Protein AF-A0A2W6AM43-F1 (afdb_monomer)

pLDDT: mean 89.62, std 14.21, range [41.78, 98.69]

Secondary structure (DSSP, 8-state):
-------------SHHHHHHSHHHHHHHHHHHHHHHHHHHHHHHHHHGGGGG-HHHHHHHHHHHHHTTTTTS-TTHHHHHHHHHHHHHHHHHHHHHHHHHHHHHHT-SS--SS---SS--HHHHHHHHHHHHHHHHHHHHIIIIIT-SS--TTTS---TT-HHHHHHHHHTSHHHHHHHHHHHHHHHHHHHHHHHHHHHHTT---TTHHHHHHHHHHHHHHHHHHHHHHHHHHHHTTS--

Sequence (240 aa):
MARAARARRHPAGGVRAFWSSSTGKKLVMATTGAILFGYVVLHLYGNLKLFAGPRAINGWWVFLRIAGEPAFGYAEVLWIVRIVLLLALSLHVTAAYQLTRRDRAARPVHYTLWHSAGSTYASRTMGWSGLFLLLFIIYHIADLTLGTLHPATIVSYREGDVYRNLLGDFQLWYIAVIYIAAALALGLHLYHAVWSMAQTLGLTYPHSSRAWRKAALFFSLALTIGNITIPVVILTGMVH

Mean predicted aligned error: 6.87 Å

Nearest PDB structures (foldseek):
  2bs3-assembly1_F  TM=6.055E-01  e=5.974E-02  Wolinella succinogenes
  3cir-assembly1_D  TM=5.594E-01  e=2.544E+00  Escherichia coli
  7uwa-assembly1_i  TM=3.194E-01  e=1.433E+00  Citrus x limon
  8j7x-assembly1_B  TM=2.174E-01  e=1.052E+00  Homo sapiens
  8d9o-assembly1_A  TM=2.017E-01  e=1.868E+00  synthetic construct

Structure (mmCIF, N/CA/C/O backbone):
data_AF-A0A2W6AM43-F1
#
_entry.id   AF-A0A2W6AM43-F1
#
loop_
_atom_site.group_PDB
_atom_site.id
_atom_site.type_symbol
_atom_site.label_atom_id
_atom_site.label_alt_id
_atom_site.label_comp_id
_atom_site.label_asym_id
_atom_site.label_entity_id
_atom_site.label_seq_id
_atom_site.pdbx_PDB_ins_code
_atom_site.Cartn_x
_atom_site.Cartn_y
_atom_site.Cartn_z
_atom_site.occupancy
_atom_site.B_iso_or_equiv
_atom_site.auth_seq_id
_atom_site.auth_comp_id
_atom_site.auth_asym_id
_atom_site.auth_atom_id
_atom_site.pdbx_PDB_model_num
ATOM 1 N N . MET A 1 1 ? -44.906 -20.378 44.639 1.00 45.81 1 MET A N 1
ATOM 2 C CA . MET A 1 1 ? -44.765 -19.653 43.354 1.00 45.81 1 MET A CA 1
ATOM 3 C C . MET A 1 1 ? -43.349 -19.850 42.819 1.00 45.81 1 MET A C 1
ATOM 5 O O . MET A 1 1 ? -42.427 -19.191 43.282 1.00 45.81 1 MET A O 1
ATOM 9 N N . ALA A 1 2 ? -43.153 -20.823 41.925 1.00 41.78 2 ALA A N 1
ATOM 10 C CA . ALA A 1 2 ? -41.838 -21.195 41.402 1.00 41.78 2 ALA A CA 1
ATOM 11 C C . ALA A 1 2 ? -41.424 -20.275 40.238 1.00 41.78 2 ALA A C 1
ATOM 13 O O . ALA A 1 2 ? -42.141 -20.154 39.246 1.00 41.78 2 ALA A O 1
ATOM 14 N N . ARG A 1 3 ? -40.260 -19.623 40.361 1.00 46.81 3 ARG A N 1
ATOM 15 C CA . ARG A 1 3 ? -39.622 -18.865 39.276 1.00 46.81 3 ARG A CA 1
ATOM 16 C C . ARG A 1 3 ? -39.151 -19.843 38.201 1.00 46.81 3 ARG A C 1
ATOM 18 O O . ARG A 1 3 ? -38.201 -20.588 38.419 1.00 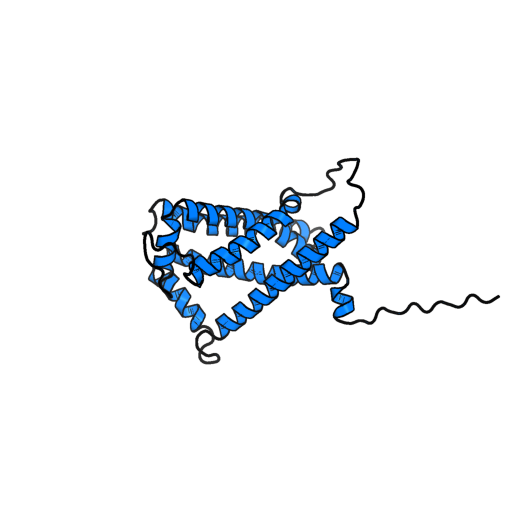46.81 3 ARG A O 1
ATOM 25 N N . ALA A 1 4 ? -39.791 -19.807 37.036 1.00 47.53 4 ALA A N 1
ATOM 26 C CA . ALA A 1 4 ? -39.312 -20.502 35.851 1.00 47.53 4 ALA A CA 1
ATOM 27 C C . ALA A 1 4 ? -37.913 -19.981 35.479 1.00 47.53 4 ALA A C 1
ATOM 29 O O . ALA A 1 4 ? -37.733 -18.809 35.136 1.00 47.53 4 ALA A O 1
ATOM 30 N N . ALA A 1 5 ? -36.915 -20.860 35.569 1.00 49.84 5 ALA A N 1
ATOM 31 C CA . ALA A 1 5 ? -35.574 -20.616 35.072 1.00 49.84 5 ALA A CA 1
ATOM 32 C C . ALA A 1 5 ? -35.650 -20.391 33.556 1.00 49.84 5 ALA A C 1
ATOM 34 O O . ALA A 1 5 ? -35.877 -21.310 32.772 1.00 49.84 5 ALA A O 1
ATOM 35 N N . ARG A 1 6 ? -35.493 -19.135 33.136 1.00 51.59 6 ARG A N 1
ATOM 36 C CA . ARG A 1 6 ? -35.405 -18.766 31.725 1.00 51.59 6 ARG A CA 1
ATOM 37 C C . ARG A 1 6 ? -34.118 -19.382 31.180 1.00 51.59 6 ARG A C 1
ATOM 39 O O . ARG A 1 6 ? -33.030 -18.882 31.464 1.00 51.59 6 ARG A O 1
ATOM 46 N N . ALA A 1 7 ? -34.244 -20.483 30.441 1.00 44.22 7 ALA A N 1
ATOM 47 C CA . ALA A 1 7 ? -33.135 -21.117 29.746 1.00 44.22 7 ALA A CA 1
ATOM 48 C C . ALA A 1 7 ? -32.385 -20.051 28.933 1.00 44.22 7 ALA A C 1
ATOM 50 O O . ALA A 1 7 ? -32.942 -19.438 28.015 1.00 44.22 7 ALA A O 1
ATOM 51 N N . ARG A 1 8 ? -31.130 -19.780 29.309 1.00 51.78 8 ARG A N 1
ATOM 52 C CA . ARG A 1 8 ? -30.229 -18.938 28.524 1.00 51.78 8 ARG A CA 1
ATOM 53 C C . ARG A 1 8 ? -30.006 -19.674 27.209 1.00 51.78 8 ARG A C 1
ATOM 55 O O . ARG A 1 8 ? -29.254 -20.639 27.160 1.00 51.78 8 ARG A O 1
ATOM 62 N N . ARG A 1 9 ? -30.704 -19.259 26.151 1.00 50.72 9 ARG A N 1
ATOM 63 C CA . ARG A 1 9 ? -30.427 -19.736 24.796 1.00 50.72 9 ARG A CA 1
ATOM 64 C C . ARG A 1 9 ? -28.977 -19.367 24.492 1.00 50.72 9 ARG A C 1
ATOM 66 O O . ARG A 1 9 ? -28.673 -18.185 24.338 1.00 50.72 9 ARG A O 1
ATOM 73 N N . HIS A 1 10 ? -28.088 -20.356 24.457 1.00 51.59 10 HIS A N 1
ATOM 74 C CA . HIS A 1 10 ? -26.762 -20.174 23.884 1.00 51.59 10 HIS A CA 1
ATOM 75 C C . HIS A 1 10 ? -26.967 -19.663 22.450 1.00 51.59 10 HIS A C 1
ATOM 77 O O . HIS A 1 10 ? -27.683 -20.318 21.687 1.00 51.59 10 HIS A O 1
ATOM 83 N N . PRO A 1 11 ? -26.447 -18.480 22.076 1.00 54.53 11 PRO A N 1
ATOM 84 C CA . PRO A 1 11 ? -26.558 -18.030 20.700 1.00 54.53 11 PRO A CA 1
ATOM 85 C C . PRO A 1 11 ? -25.853 -19.073 19.836 1.00 54.53 11 PRO A C 1
ATOM 87 O O . PRO A 1 11 ? -24.707 -19.422 20.116 1.00 54.53 11 PRO A O 1
ATOM 90 N N . ALA A 1 12 ? -26.570 -19.608 18.847 1.00 56.12 12 ALA A N 1
ATOM 91 C CA . ALA A 1 12 ? -26.079 -20.649 17.956 1.00 56.12 12 ALA A CA 1
ATOM 92 C C . ALA A 1 12 ? -24.665 -20.297 17.465 1.00 56.12 12 ALA A C 1
ATOM 94 O O . ALA A 1 12 ? -24.466 -19.276 16.802 1.00 56.12 12 ALA A O 1
ATOM 95 N N . GLY A 1 13 ? -23.684 -21.114 17.853 1.00 61.38 13 GLY A N 1
ATOM 96 C CA . GLY A 1 13 ? -22.292 -20.968 17.447 1.00 61.38 13 GLY A CA 1
ATOM 97 C C . GLY A 1 13 ? -22.190 -21.188 15.944 1.00 61.38 13 GLY A C 1
ATOM 98 O O . GLY A 1 13 ? -22.235 -22.316 15.474 1.00 61.38 13 GLY A O 1
ATOM 99 N N . GLY A 1 14 ? -22.114 -20.104 15.181 1.00 84.00 14 GLY A N 1
ATOM 100 C CA . GLY A 1 14 ? -22.044 -20.161 13.726 1.00 84.00 14 GLY A CA 1
ATOM 101 C C . GLY A 1 14 ? -21.423 -18.900 13.144 1.00 84.00 14 GLY A C 1
ATOM 102 O O . GLY A 1 14 ? -21.354 -17.862 13.807 1.00 84.00 14 GLY A O 1
ATOM 103 N N . VAL A 1 15 ? -21.001 -18.975 11.880 1.00 85.19 15 VAL A N 1
ATOM 104 C CA . VAL A 1 15 ? -20.330 -17.883 11.145 1.00 85.19 15 VAL A CA 1
ATOM 105 C C . VAL A 1 15 ? -21.108 -16.566 11.239 1.00 85.19 15 VAL A C 1
ATOM 107 O O . VAL A 1 15 ? -20.524 -15.507 11.464 1.00 85.19 15 VAL A O 1
ATOM 110 N N . ARG A 1 16 ? -22.445 -16.621 11.168 1.00 88.06 16 ARG A N 1
ATOM 111 C CA . ARG A 1 16 ? -23.315 -15.446 11.330 1.00 88.06 16 ARG A CA 1
ATOM 112 C C . ARG A 1 16 ? -23.211 -14.828 12.727 1.00 88.06 16 ARG A C 1
ATOM 114 O O . ARG A 1 16 ? -23.119 -13.607 12.836 1.00 88.06 16 ARG A O 1
ATOM 121 N N . ALA A 1 17 ? -23.214 -15.639 13.785 1.00 87.00 17 ALA A N 1
ATOM 122 C CA . ALA A 1 17 ? -23.082 -15.151 15.158 1.00 87.00 17 ALA A CA 1
ATOM 123 C C . ALA A 1 17 ? -21.696 -14.527 15.380 1.00 87.00 17 ALA A C 1
ATOM 125 O O . ALA A 1 17 ? -21.605 -13.399 15.872 1.00 87.00 17 ALA A O 1
ATOM 126 N N . PHE A 1 18 ? -20.641 -15.197 14.906 1.00 91.75 18 PHE A N 1
ATOM 127 C CA . PHE A 1 18 ? -19.272 -14.683 14.916 1.00 91.75 18 PHE A CA 1
ATOM 128 C C . PHE A 1 18 ? -19.174 -13.322 14.213 1.00 91.75 18 PHE A C 1
ATOM 130 O O . PHE A 1 18 ? -18.791 -12.334 14.848 1.00 91.75 18 PHE A O 1
ATOM 137 N N . TRP A 1 19 ? -19.618 -13.229 12.953 1.00 91.38 19 TRP A N 1
ATOM 138 C CA . TRP A 1 19 ? -19.594 -11.982 12.187 1.00 91.38 19 TRP A CA 1
ATOM 139 C C . TRP A 1 19 ? -20.459 -10.900 12.822 1.00 91.38 19 TRP A C 1
ATOM 141 O O . TRP A 1 19 ? -20.104 -9.728 12.788 1.00 91.38 19 TRP A O 1
ATOM 151 N N . SER A 1 20 ? -21.584 -11.250 13.448 1.00 90.19 20 SER A N 1
ATOM 152 C CA . SER A 1 20 ? -22.458 -10.274 14.100 1.00 90.19 20 SER A CA 1
ATOM 153 C C . SER A 1 20 ? -21.833 -9.637 15.348 1.00 90.19 20 SER A C 1
ATOM 155 O O . SER A 1 20 ? -22.191 -8.510 15.691 1.00 90.19 20 SER A O 1
ATOM 157 N N . SER A 1 21 ? -20.857 -10.277 15.992 1.00 92.69 21 SER A N 1
ATOM 158 C CA . SER A 1 21 ? -20.175 -9.740 17.175 1.00 92.69 21 SER A CA 1
ATOM 159 C C . SER A 1 21 ? -19.160 -8.635 16.823 1.00 92.69 21 SER A C 1
ATOM 161 O O . SER A 1 21 ? -18.704 -8.527 15.684 1.00 92.69 21 SER A O 1
ATOM 163 N N . SER A 1 22 ? -18.821 -7.764 17.780 1.00 91.94 22 SER A N 1
ATOM 164 C CA . SER A 1 22 ? -17.735 -6.780 17.594 1.00 91.94 22 SER A CA 1
ATOM 165 C C . SER A 1 22 ? -16.356 -7.442 17.669 1.00 91.94 22 SER A C 1
ATOM 167 O O . SER A 1 22 ? -15.454 -7.049 16.937 1.00 91.94 22 SER A O 1
ATOM 169 N N . THR A 1 23 ? -16.208 -8.481 18.494 1.00 92.75 23 THR A N 1
ATOM 170 C CA . THR A 1 23 ? -14.974 -9.272 18.609 1.00 92.75 23 THR A CA 1
ATOM 171 C C . THR A 1 23 ? -14.639 -9.986 17.302 1.00 92.75 23 THR A C 1
ATOM 173 O O . THR A 1 23 ? -13.523 -9.855 16.813 1.00 92.75 23 THR A O 1
ATOM 176 N N . GLY A 1 24 ? -15.612 -10.664 16.683 1.00 92.50 24 GLY A N 1
ATOM 177 C CA . GLY A 1 24 ? -15.397 -11.370 15.419 1.00 92.50 24 GLY A CA 1
ATOM 178 C C . GLY A 1 24 ? -14.993 -10.436 14.279 1.00 92.50 24 GLY A C 1
ATOM 179 O O . GLY A 1 24 ? -14.056 -10.733 13.548 1.00 92.50 24 GLY A O 1
ATOM 180 N N . LYS A 1 25 ? -15.606 -9.247 14.181 1.00 94.62 25 LYS A N 1
ATOM 181 C CA . LYS A 1 25 ? -15.183 -8.229 13.202 1.00 94.62 25 LYS A CA 1
ATOM 182 C C . LYS A 1 25 ? -13.764 -7.725 13.440 1.00 94.62 25 LYS A C 1
ATOM 184 O O . LYS A 1 25 ? -13.033 -7.547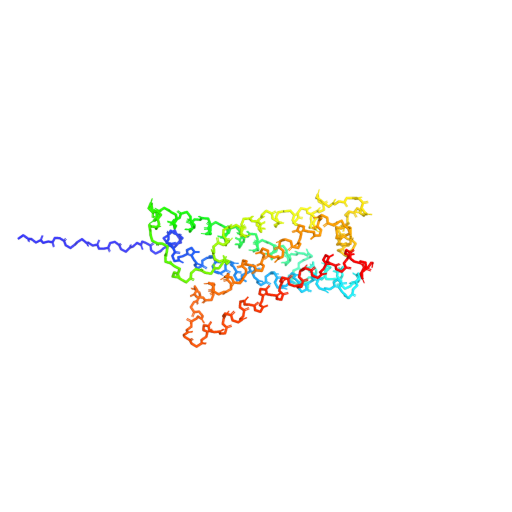 12.473 1.00 94.62 25 LYS A O 1
ATOM 189 N N . LYS A 1 26 ? -13.373 -7.496 14.700 1.00 94.19 26 LYS A N 1
ATOM 190 C CA . LYS A 1 26 ? -11.997 -7.098 15.038 1.00 94.19 26 LYS A CA 1
ATOM 191 C C . LYS A 1 26 ? -11.004 -8.183 14.635 1.00 94.19 26 LYS A C 1
ATOM 193 O O . LYS A 1 26 ? -9.982 -7.857 14.045 1.00 94.19 26 LYS A O 1
ATOM 198 N N . LEU A 1 27 ? -11.330 -9.454 14.881 1.00 95.62 27 LEU A N 1
ATOM 199 C CA . LEU A 1 27 ? -10.484 -10.570 14.464 1.00 95.62 27 LEU A CA 1
ATOM 200 C C . LEU A 1 27 ? -10.343 -10.626 12.936 1.00 95.62 27 LEU A C 1
ATOM 202 O O . LEU A 1 27 ? -9.222 -10.658 12.445 1.00 95.62 27 LEU A O 1
ATOM 206 N N . VAL A 1 28 ? -11.446 -10.530 12.182 1.00 96.88 28 VAL A N 1
ATOM 207 C CA . VAL A 1 28 ? -11.387 -10.476 10.707 1.00 96.88 28 VAL A CA 1
ATOM 208 C C . VAL A 1 28 ? -10.561 -9.285 10.226 1.00 96.88 28 VAL A C 1
ATOM 210 O O . VAL A 1 28 ? -9.707 -9.445 9.357 1.00 96.88 28 VAL A O 1
ATOM 213 N N . MET A 1 29 ? -10.763 -8.101 10.804 1.00 96.56 29 MET A N 1
ATOM 214 C CA . MET A 1 29 ? -9.975 -6.910 10.484 1.00 96.56 29 MET A CA 1
ATOM 215 C C . MET A 1 29 ? -8.478 -7.120 10.754 1.00 96.56 29 MET A C 1
ATOM 217 O O . MET A 1 29 ? -7.661 -6.736 9.922 1.00 96.56 29 MET A O 1
ATOM 221 N N . ALA A 1 30 ? -8.112 -7.734 11.882 1.00 96.38 30 ALA A N 1
ATOM 222 C CA . ALA A 1 30 ? -6.720 -7.999 12.236 1.00 96.38 30 ALA A CA 1
ATOM 223 C C . ALA A 1 30 ? -6.075 -9.027 11.295 1.00 96.38 30 ALA A C 1
ATOM 225 O O . ALA A 1 30 ? -4.980 -8.791 10.797 1.00 96.38 30 ALA A O 1
ATOM 226 N N . THR A 1 31 ? -6.763 -10.133 10.993 1.00 96.94 31 THR A N 1
ATOM 227 C CA . THR A 1 31 ? -6.258 -11.171 10.081 1.00 96.94 31 THR A CA 1
ATOM 228 C C . THR A 1 31 ? -6.095 -10.642 8.657 1.00 96.94 31 THR A C 1
ATOM 230 O O . THR A 1 31 ? -5.052 -10.827 8.038 1.00 96.94 31 THR A O 1
ATOM 233 N N . THR A 1 32 ? -7.100 -9.937 8.139 1.00 98.31 32 THR A N 1
ATOM 234 C CA . THR A 1 32 ? -7.016 -9.316 6.808 1.00 98.31 32 THR A CA 1
ATOM 235 C C . THR A 1 32 ? -5.964 -8.211 6.766 1.00 98.31 32 THR A C 1
ATOM 237 O O . THR A 1 32 ? -5.213 -8.126 5.801 1.00 98.31 32 THR A O 1
ATOM 240 N N . GLY A 1 33 ? -5.834 -7.423 7.839 1.00 97.50 33 GLY A N 1
ATOM 241 C CA . GLY A 1 33 ? -4.772 -6.431 7.995 1.00 97.50 33 GLY A CA 1
ATOM 242 C C . GLY A 1 33 ? -3.372 -7.049 7.967 1.00 97.50 33 GLY A C 1
ATOM 243 O O . GLY A 1 33 ? -2.489 -6.491 7.327 1.00 97.50 33 GLY A O 1
ATOM 244 N N . ALA A 1 34 ? -3.177 -8.225 8.573 1.00 97.44 34 ALA A N 1
ATOM 245 C CA . ALA A 1 34 ? -1.910 -8.956 8.520 1.00 97.44 34 ALA A CA 1
ATOM 246 C C . ALA A 1 34 ? -1.548 -9.391 7.090 1.00 97.44 34 ALA A C 1
ATOM 248 O O . ALA A 1 34 ? -0.406 -9.223 6.665 1.00 97.44 34 ALA A O 1
ATOM 249 N N . ILE A 1 35 ? -2.528 -9.904 6.335 1.00 98.44 35 ILE A N 1
ATOM 250 C CA . ILE A 1 35 ? -2.356 -10.297 4.926 1.00 98.44 35 ILE A CA 1
ATOM 251 C C . ILE A 1 35 ? -1.972 -9.078 4.076 1.00 98.44 35 ILE A C 1
ATOM 253 O O . ILE A 1 35 ? -0.981 -9.115 3.347 1.00 98.44 35 ILE A O 1
ATOM 257 N N . LEU A 1 36 ? -2.723 -7.980 4.201 1.00 98.50 36 LEU A N 1
ATOM 258 C CA . LEU A 1 36 ? -2.466 -6.741 3.461 1.00 98.50 36 LEU A CA 1
ATOM 259 C C . LEU A 1 36 ? -1.115 -6.122 3.838 1.00 98.50 36 LEU A C 1
ATOM 261 O O . LEU A 1 36 ? -0.392 -5.649 2.966 1.00 98.50 36 LEU A O 1
ATOM 265 N N . PHE A 1 37 ? -0.739 -6.166 5.116 1.00 98.31 37 PHE A N 1
ATOM 266 C CA . PHE A 1 37 ? 0.570 -5.721 5.582 1.00 98.31 37 PHE A CA 1
ATOM 267 C C . PHE A 1 37 ? 1.705 -6.535 4.947 1.00 98.31 37 PHE A C 1
ATOM 269 O O . PHE A 1 37 ? 2.644 -5.951 4.408 1.00 98.31 37 PHE A O 1
ATOM 276 N N . GLY A 1 38 ? 1.597 -7.869 4.946 1.00 98.25 38 GLY A N 1
ATOM 277 C CA . GLY A 1 38 ? 2.566 -8.742 4.281 1.00 98.25 38 GLY A CA 1
ATOM 278 C C . GLY A 1 38 ? 2.695 -8.435 2.788 1.00 98.25 38 GLY A C 1
ATOM 279 O O . GLY A 1 38 ? 3.807 -8.348 2.268 1.00 98.25 38 GLY A O 1
ATOM 280 N N . TYR A 1 39 ? 1.571 -8.177 2.114 1.00 98.50 39 TYR A N 1
ATOM 281 C CA . TYR A 1 39 ? 1.580 -7.740 0.720 1.00 98.50 39 TYR A CA 1
ATOM 282 C C . TYR A 1 39 ? 2.299 -6.410 0.524 1.00 98.50 39 TYR A C 1
ATOM 284 O O . TYR A 1 39 ? 3.155 -6.334 -0.343 1.00 98.50 39 TYR A O 1
ATOM 292 N N . VAL A 1 40 ? 2.013 -5.384 1.328 1.00 98.38 40 VAL A N 1
ATOM 293 C CA . VAL A 1 40 ? 2.677 -4.073 1.214 1.00 98.38 40 VAL A CA 1
ATOM 294 C C . VAL A 1 40 ? 4.196 -4.195 1.393 1.00 98.38 40 VAL A C 1
ATOM 296 O O . VAL A 1 40 ? 4.948 -3.533 0.679 1.00 98.38 40 VAL A O 1
ATOM 299 N N . VAL A 1 41 ? 4.661 -5.070 2.293 1.00 98.50 41 VAL A N 1
ATOM 300 C CA . VAL A 1 41 ? 6.094 -5.363 2.465 1.00 98.50 41 VAL A CA 1
ATOM 301 C C . VAL A 1 41 ? 6.691 -5.994 1.204 1.00 98.50 41 VAL A C 1
ATOM 303 O O . VAL A 1 41 ? 7.699 -5.502 0.696 1.00 98.50 41 VAL A O 1
ATOM 306 N N . LEU A 1 42 ? 6.068 -7.049 0.670 1.00 98.19 42 LEU A N 1
ATOM 307 C CA . LEU A 1 42 ? 6.528 -7.711 -0.559 1.00 98.19 42 LEU A CA 1
ATOM 308 C C . LEU A 1 42 ? 6.432 -6.797 -1.788 1.00 98.19 42 LEU A C 1
ATOM 310 O O . LEU A 1 42 ? 7.290 -6.841 -2.668 1.00 98.19 42 LEU A O 1
ATOM 314 N N . HIS A 1 43 ? 5.407 -5.953 -1.833 1.00 98.31 43 HIS A N 1
ATOM 315 C CA . HIS A 1 43 ? 5.179 -4.982 -2.889 1.00 98.31 43 HIS A CA 1
ATOM 316 C C . HIS A 1 43 ? 6.292 -3.934 -2.902 1.00 98.31 43 HIS A C 1
ATOM 318 O O . HIS A 1 43 ? 6.919 -3.732 -3.940 1.00 98.31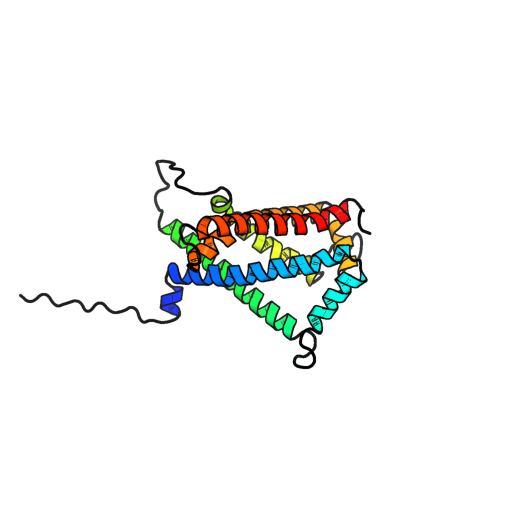 43 HIS A O 1
ATOM 324 N N . LEU A 1 44 ? 6.632 -3.350 -1.745 1.00 98.50 44 LEU A N 1
ATOM 325 C CA . LEU A 1 44 ? 7.778 -2.449 -1.656 1.00 98.50 44 LEU A CA 1
ATOM 326 C C . LEU A 1 44 ? 9.081 -3.168 -2.023 1.00 98.50 44 LEU A C 1
ATOM 328 O O . LEU A 1 44 ? 9.866 -2.619 -2.785 1.00 98.50 44 LEU A O 1
ATOM 332 N N . TYR A 1 45 ? 9.306 -4.395 -1.543 1.00 98.31 45 TYR A N 1
ATOM 333 C CA . TYR A 1 45 ? 10.493 -5.175 -1.916 1.00 98.31 45 TYR A CA 1
ATOM 334 C C . TYR A 1 45 ? 10.637 -5.327 -3.441 1.00 98.31 45 TYR A C 1
ATOM 336 O O . TYR A 1 45 ? 11.729 -5.147 -3.981 1.00 98.31 45 TYR A O 1
ATOM 344 N N . GLY A 1 46 ? 9.536 -5.615 -4.141 1.00 97.81 46 GLY A N 1
ATOM 345 C CA . GLY A 1 46 ? 9.498 -5.640 -5.601 1.00 97.81 46 GLY A CA 1
ATOM 346 C C . GLY A 1 46 ? 9.827 -4.284 -6.221 1.00 97.81 46 GLY A C 1
ATOM 347 O O . GLY A 1 46 ? 10.676 -4.206 -7.106 1.00 97.81 46 GLY A O 1
ATOM 348 N N . ASN A 1 47 ? 9.213 -3.212 -5.717 1.00 97.69 47 ASN A N 1
ATOM 349 C CA . ASN A 1 47 ? 9.404 -1.856 -6.235 1.00 97.69 47 ASN A CA 1
ATOM 350 C C . ASN A 1 47 ? 10.836 -1.341 -6.031 1.00 97.69 47 ASN A C 1
ATOM 352 O O . ASN A 1 47 ? 11.373 -0.660 -6.899 1.00 97.69 47 ASN A O 1
ATOM 356 N N . LEU A 1 48 ? 11.502 -1.717 -4.934 1.00 97.69 48 LEU A N 1
ATOM 357 C CA . LEU A 1 48 ? 12.901 -1.357 -4.678 1.00 97.69 48 LEU A CA 1
ATOM 358 C C . LEU A 1 48 ? 13.869 -1.951 -5.715 1.00 97.69 48 LEU A C 1
ATOM 360 O O . LEU A 1 48 ? 15.000 -1.484 -5.834 1.00 97.69 48 LEU A O 1
ATOM 364 N N . LYS A 1 49 ? 13.447 -2.931 -6.525 1.00 97.88 49 LYS A N 1
ATOM 365 C CA . LYS A 1 49 ? 14.254 -3.405 -7.660 1.00 97.88 49 LYS A CA 1
ATOM 366 C C . LYS A 1 49 ? 14.432 -2.349 -8.747 1.00 97.88 49 LYS A C 1
ATOM 368 O O . LYS A 1 49 ? 15.334 -2.512 -9.562 1.00 97.88 49 LYS A O 1
ATOM 373 N N . LEU A 1 50 ? 13.656 -1.260 -8.720 1.00 97.31 50 LEU A N 1
ATOM 374 C CA . LEU A 1 50 ? 13.897 -0.059 -9.522 1.00 97.31 50 LEU A CA 1
ATOM 375 C C . LEU A 1 50 ? 15.364 0.387 -9.431 1.00 97.31 50 LEU A C 1
ATOM 377 O O . LEU A 1 50 ? 15.994 0.644 -10.451 1.00 97.31 50 LEU A O 1
ATOM 381 N N . PHE A 1 51 ? 15.928 0.398 -8.219 1.00 96.38 51 PHE A N 1
ATOM 382 C CA . PHE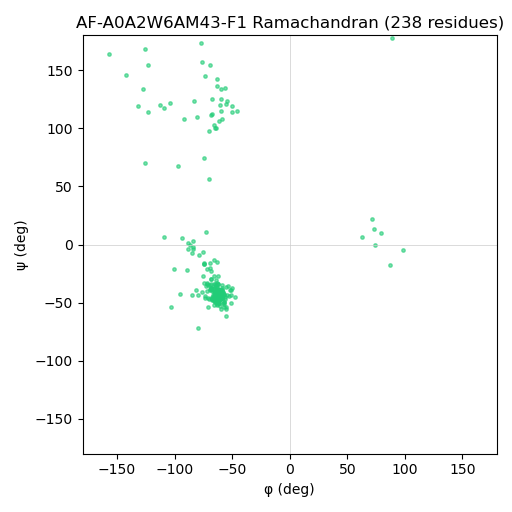 A 1 51 ? 17.302 0.842 -7.965 1.00 96.38 51 PHE A CA 1
ATOM 383 C C . PHE A 1 51 ? 18.373 -0.095 -8.539 1.00 96.38 51 PHE A C 1
ATOM 385 O O . PHE A 1 51 ? 19.527 0.297 -8.669 1.00 96.38 51 PHE A O 1
ATOM 392 N N . ALA A 1 52 ? 17.999 -1.326 -8.899 1.00 96.50 52 ALA A N 1
ATOM 393 C CA . ALA A 1 52 ? 18.867 -2.280 -9.586 1.00 96.50 52 ALA A CA 1
ATOM 394 C C . ALA A 1 52 ? 18.712 -2.226 -11.124 1.00 96.50 52 ALA A C 1
ATOM 396 O O . ALA A 1 52 ? 19.305 -3.036 -11.841 1.00 96.50 52 ALA A O 1
ATOM 397 N N . GLY A 1 53 ? 17.928 -1.272 -11.635 1.00 96.06 53 GLY A N 1
ATOM 398 C CA . GLY A 1 53 ? 17.764 -0.984 -13.055 1.00 96.06 53 GLY A CA 1
ATOM 399 C C . GLY A 1 53 ? 16.655 -1.783 -13.761 1.00 96.06 53 GLY A C 1
ATOM 400 O O . GLY A 1 53 ? 16.022 -2.667 -13.170 1.00 96.06 53 GLY A O 1
ATOM 401 N N . PRO A 1 54 ? 16.434 -1.513 -15.064 1.00 96.81 54 PRO A N 1
ATOM 402 C CA . PRO A 1 54 ? 15.279 -2.013 -15.815 1.00 96.81 54 PRO A CA 1
ATOM 403 C C . PRO A 1 54 ? 15.166 -3.538 -15.830 1.00 96.81 54 PRO A C 1
ATOM 405 O O . PRO A 1 54 ? 14.087 -4.094 -15.636 1.00 96.81 54 PRO A O 1
ATOM 408 N N . ARG A 1 55 ? 16.300 -4.236 -15.999 1.00 97.75 55 ARG A N 1
ATOM 409 C CA . ARG A 1 55 ? 16.340 -5.707 -16.009 1.00 97.75 55 ARG A CA 1
ATOM 410 C C . ARG A 1 55 ? 15.854 -6.305 -14.690 1.00 97.75 55 ARG A C 1
ATOM 412 O O . ARG A 1 55 ? 15.158 -7.314 -14.714 1.00 97.75 55 ARG A O 1
ATOM 419 N N . ALA A 1 56 ? 16.197 -5.698 -13.555 1.00 97.81 56 ALA A N 1
ATOM 420 C CA . ALA A 1 56 ? 15.845 -6.232 -12.245 1.00 97.81 56 ALA A CA 1
ATOM 421 C C . ALA A 1 56 ? 14.345 -6.094 -11.952 1.00 97.81 56 ALA A C 1
ATOM 423 O O . ALA A 1 56 ? 13.715 -7.057 -11.510 1.00 97.81 56 ALA A O 1
ATOM 424 N N . ILE A 1 57 ? 13.759 -4.922 -12.214 1.00 97.88 57 ILE A N 1
ATOM 425 C CA . ILE A 1 57 ? 12.336 -4.682 -11.945 1.00 97.88 57 ILE A CA 1
ATOM 426 C C . ILE A 1 57 ? 11.417 -5.336 -12.987 1.00 97.88 57 ILE A C 1
ATOM 428 O O . ILE A 1 57 ? 10.435 -5.977 -12.612 1.00 97.88 57 ILE A O 1
ATOM 432 N N . ASN A 1 58 ? 11.761 -5.286 -14.279 1.00 98.38 58 ASN A N 1
ATOM 433 C CA . ASN A 1 58 ? 10.987 -5.975 -15.317 1.00 98.38 58 ASN A CA 1
ATOM 434 C C . ASN A 1 58 ? 11.150 -7.501 -15.183 1.00 98.38 58 ASN A C 1
ATOM 436 O O . ASN A 1 58 ? 10.193 -8.253 -15.348 1.00 98.38 58 ASN A O 1
ATOM 440 N N . GLY A 1 59 ? 12.332 -7.978 -14.777 1.00 98.12 59 GLY A N 1
ATOM 441 C CA . GLY A 1 59 ? 12.552 -9.386 -14.440 1.00 98.12 59 GLY A CA 1
ATOM 442 C C . GLY A 1 59 ? 11.716 -9.847 -13.244 1.00 98.12 59 GLY A C 1
ATOM 443 O O . GLY A 1 59 ? 11.190 -10.957 -13.255 1.00 98.12 59 GLY A O 1
ATOM 444 N N . TRP A 1 60 ? 11.513 -8.991 -12.239 1.00 97.88 60 TRP A N 1
ATOM 445 C CA . TRP A 1 60 ? 10.593 -9.281 -11.135 1.00 97.88 60 TRP A CA 1
ATOM 446 C C . TRP A 1 60 ? 9.143 -9.398 -11.596 1.00 97.88 60 TRP A C 1
ATOM 448 O O . TRP A 1 60 ? 8.436 -10.300 -11.151 1.00 97.88 60 TRP A O 1
ATOM 458 N N . TRP A 1 61 ? 8.712 -8.541 -12.528 1.00 97.62 61 TRP A N 1
ATOM 459 C CA . TRP A 1 61 ? 7.397 -8.670 -13.151 1.00 97.62 61 TRP A CA 1
ATOM 460 C C . TRP A 1 61 ? 7.221 -10.050 -13.787 1.00 97.62 61 TRP A C 1
ATOM 462 O O . TRP A 1 61 ? 6.192 -10.672 -13.529 1.00 97.62 61 TRP A O 1
ATOM 472 N N . VAL A 1 62 ? 8.223 -10.547 -14.529 1.00 97.94 62 VAL A N 1
ATOM 473 C CA . VAL A 1 62 ? 8.206 -11.884 -15.155 1.00 97.94 62 VAL A CA 1
ATOM 474 C C . VAL A 1 62 ? 8.203 -12.985 -14.098 1.00 97.94 62 VAL A C 1
ATOM 476 O O . VAL A 1 62 ? 7.347 -13.865 -14.150 1.00 97.94 62 VAL A O 1
ATOM 479 N N . PHE A 1 63 ? 9.103 -12.907 -13.110 1.00 97.69 63 PHE A N 1
ATOM 480 C CA . PHE A 1 63 ? 9.204 -13.877 -12.016 1.00 97.69 63 PHE A CA 1
ATOM 481 C C . PHE A 1 63 ? 7.853 -14.111 -11.337 1.00 97.69 63 PHE A C 1
ATOM 483 O O . PHE A 1 63 ? 7.474 -15.253 -11.110 1.00 97.69 63 PHE A O 1
ATOM 490 N N . LEU A 1 64 ? 7.092 -13.047 -11.067 1.00 97.19 64 LEU A N 1
ATOM 491 C CA . LEU A 1 64 ? 5.775 -13.170 -10.444 1.00 97.19 64 LEU A CA 1
ATOM 492 C C . LEU A 1 64 ? 4.769 -13.966 -11.287 1.00 97.19 64 LEU A C 1
ATOM 494 O O . LEU A 1 64 ? 3.853 -14.544 -10.709 1.00 97.19 64 LEU A O 1
ATOM 498 N N . ARG A 1 65 ? 4.900 -14.001 -12.622 1.00 97.88 65 ARG A N 1
ATOM 499 C CA . ARG A 1 65 ? 4.032 -14.834 -13.468 1.00 97.88 65 ARG A CA 1
ATOM 500 C C . ARG A 1 65 ? 4.489 -16.283 -13.524 1.00 97.88 65 ARG A C 1
ATOM 502 O O . ARG A 1 65 ? 3.647 -17.158 -13.468 1.00 97.88 65 ARG A O 1
ATOM 509 N N . ILE A 1 66 ? 5.784 -16.546 -13.583 1.00 97.69 66 ILE A N 1
ATOM 510 C CA . ILE A 1 66 ? 6.288 -17.929 -13.655 1.00 97.69 66 ILE A CA 1
ATOM 511 C C . ILE A 1 66 ? 6.461 -18.575 -12.268 1.00 97.69 66 ILE A C 1
ATOM 513 O O . ILE A 1 66 ? 6.900 -19.717 -12.141 1.00 97.69 66 ILE A O 1
ATOM 517 N N . ALA A 1 67 ? 6.156 -17.842 -11.193 1.00 95.88 67 ALA A N 1
ATOM 518 C CA . ALA A 1 67 ? 6.261 -18.335 -9.829 1.00 95.88 67 ALA A CA 1
ATOM 519 C C . ALA A 1 67 ? 5.342 -19.548 -9.621 1.00 95.88 67 ALA A C 1
ATOM 521 O O . ALA A 1 67 ? 4.124 -19.438 -9.737 1.00 95.88 67 ALA A O 1
ATOM 522 N N . GLY A 1 68 ? 5.935 -20.687 -9.259 1.00 94.12 68 GLY A N 1
ATOM 523 C CA . GLY A 1 68 ? 5.219 -21.947 -9.047 1.00 94.12 68 GLY A CA 1
ATOM 524 C C . GLY A 1 68 ? 5.256 -22.907 -10.237 1.00 94.12 68 GLY A C 1
ATOM 525 O O . GLY A 1 68 ? 4.793 -24.036 -10.087 1.00 94.12 68 GLY A O 1
ATOM 526 N N . GLU A 1 69 ? 5.836 -22.518 -11.377 1.00 94.19 69 GLU A N 1
ATOM 527 C CA . GLU A 1 69 ? 6.062 -23.445 -12.490 1.00 94.19 69 GLU A CA 1
ATOM 528 C C . GLU A 1 69 ? 7.039 -24.580 -12.096 1.00 94.19 69 GLU A C 1
ATOM 530 O O . GLU A 1 69 ? 8.000 -24.337 -11.357 1.00 94.19 69 GLU A O 1
ATOM 535 N N . PRO A 1 70 ? 6.818 -25.827 -12.571 1.00 94.19 70 PRO A N 1
ATOM 536 C CA . PRO A 1 70 ? 5.716 -26.271 -13.439 1.00 94.19 70 PRO A CA 1
ATOM 537 C C . PRO A 1 70 ? 4.453 -26.729 -12.680 1.00 94.19 70 PRO A C 1
ATOM 539 O O . PRO A 1 70 ? 3.504 -27.183 -13.308 1.00 94.19 70 PRO A O 1
ATOM 542 N N . ALA A 1 71 ? 4.435 -26.675 -11.342 1.00 97.00 71 ALA A N 1
ATOM 543 C CA . ALA A 1 71 ? 3.297 -27.145 -10.541 1.00 97.00 71 ALA A CA 1
ATOM 544 C C . ALA A 1 71 ? 2.022 -26.305 -10.755 1.00 97.00 71 ALA A C 1
ATOM 546 O O . ALA A 1 71 ? 0.915 -26.815 -10.600 1.00 97.00 71 ALA A O 1
ATOM 547 N N . PHE A 1 72 ? 2.196 -25.038 -11.121 1.00 96.38 72 PHE A N 1
ATOM 548 C CA . PHE A 1 72 ? 1.155 -24.112 -11.552 1.00 96.38 72 PHE A CA 1
ATOM 549 C C . PHE A 1 72 ? 1.493 -23.566 -12.942 1.00 96.38 72 PHE A C 1
ATOM 551 O O . PHE A 1 72 ? 2.664 -23.512 -13.320 1.00 96.38 72 PHE A O 1
ATOM 558 N N . GLY A 1 73 ? 0.474 -23.147 -13.688 1.00 96.19 73 GLY A N 1
ATOM 559 C CA . GLY A 1 73 ? 0.621 -22.471 -14.974 1.00 96.19 73 GLY A CA 1
ATOM 560 C C . GLY A 1 73 ? 1.031 -20.998 -14.855 1.00 96.19 73 GLY A C 1
ATOM 561 O O . GLY A 1 73 ? 1.053 -20.407 -13.769 1.00 96.19 73 GLY A O 1
ATOM 562 N N . TYR A 1 74 ? 1.307 -20.381 -16.007 1.00 96.69 74 TYR A N 1
ATOM 563 C CA . TYR A 1 74 ? 1.695 -18.974 -16.098 1.00 96.69 74 TYR A CA 1
ATOM 564 C C . TYR A 1 74 ? 0.670 -18.055 -15.412 1.00 96.69 74 TYR A C 1
ATOM 566 O O . TYR A 1 74 ? -0.511 -18.012 -15.752 1.00 96.69 74 TYR A O 1
ATOM 574 N N . ALA A 1 75 ? 1.159 -17.271 -14.460 1.00 96.56 75 ALA A N 1
ATOM 575 C CA . ALA A 1 75 ? 0.453 -16.307 -13.624 1.00 96.56 75 ALA A CA 1
ATOM 576 C C . ALA A 1 75 ? -0.630 -16.881 -12.697 1.00 96.56 75 ALA A C 1
ATOM 578 O O . ALA A 1 75 ? -1.308 -16.100 -12.026 1.00 96.56 75 ALA A O 1
ATOM 579 N N . GLU A 1 76 ? -0.791 -18.201 -12.591 1.00 97.38 76 GLU A N 1
ATOM 580 C CA . GLU A 1 76 ? -1.843 -18.798 -11.758 1.00 97.38 76 GLU A CA 1
ATOM 581 C C . GLU A 1 76 ? -1.644 -18.479 -10.274 1.00 97.38 76 GLU A C 1
ATOM 583 O O . GLU A 1 76 ? -2.564 -17.994 -9.611 1.00 97.38 76 GLU A O 1
ATOM 588 N N . VAL A 1 77 ? -0.419 -18.644 -9.760 1.00 97.56 77 VAL A N 1
ATOM 589 C CA . VAL A 1 77 ? -0.087 -18.273 -8.374 1.00 97.56 77 VAL A CA 1
ATOM 590 C C . VAL A 1 77 ? -0.319 -16.780 -8.138 1.00 97.56 77 VAL A C 1
ATOM 592 O O . VAL A 1 77 ? -0.876 -16.391 -7.109 1.00 97.56 77 VAL A O 1
ATOM 595 N N . LEU A 1 78 ? 0.033 -15.928 -9.106 1.00 97.31 78 LEU A N 1
ATOM 596 C CA . LEU A 1 78 ? -0.211 -14.487 -9.022 1.00 97.31 78 LEU A CA 1
ATOM 597 C C . LEU A 1 78 ? -1.710 -14.164 -8.934 1.00 97.31 78 LEU A C 1
ATOM 599 O O . LEU A 1 78 ? -2.104 -13.295 -8.155 1.00 97.31 78 LEU A O 1
ATOM 603 N N . TRP A 1 79 ? -2.557 -14.858 -9.695 1.00 97.88 79 TRP A N 1
ATOM 604 C CA . TRP A 1 79 ? -4.009 -14.690 -9.628 1.00 97.88 79 TRP A CA 1
ATOM 605 C C . TRP A 1 79 ? -4.599 -15.169 -8.305 1.00 97.88 79 TRP A C 1
ATOM 607 O O . TRP A 1 79 ? -5.438 -14.466 -7.739 1.00 97.88 79 TRP A O 1
ATOM 617 N N . ILE A 1 80 ? -4.119 -16.291 -7.763 1.00 98.06 80 ILE A N 1
ATOM 618 C CA . ILE A 1 80 ? -4.506 -16.756 -6.424 1.00 98.06 80 ILE A CA 1
ATOM 619 C C . ILE A 1 80 ? -4.191 -15.672 -5.388 1.00 98.06 80 ILE A C 1
ATOM 621 O O . ILE A 1 80 ? -5.069 -15.279 -4.617 1.00 98.06 80 ILE A O 1
ATOM 625 N N . VAL A 1 81 ? -2.971 -15.124 -5.412 1.00 98.06 81 VAL A N 1
ATOM 626 C CA . VAL A 1 81 ? -2.573 -14.026 -4.520 1.00 98.06 81 VAL A CA 1
ATOM 627 C C . VAL A 1 81 ? -3.486 -12.811 -4.710 1.00 98.06 81 VAL A C 1
ATOM 629 O O . VAL A 1 81 ? -3.993 -12.278 -3.726 1.00 98.06 81 VAL A O 1
ATOM 632 N N . ARG A 1 82 ? -3.780 -12.394 -5.949 1.00 98.12 82 ARG A N 1
ATOM 633 C CA . ARG A 1 82 ? -4.693 -11.267 -6.231 1.00 98.12 82 ARG A CA 1
ATOM 634 C C . ARG A 1 82 ? -6.095 -11.488 -5.664 1.00 98.12 82 ARG A C 1
ATOM 636 O O . ARG A 1 82 ? -6.636 -10.580 -5.036 1.00 98.12 82 ARG A O 1
ATOM 643 N N . ILE A 1 83 ? -6.668 -12.678 -5.834 1.00 98.56 83 ILE A N 1
ATOM 644 C CA . ILE A 1 83 ? -7.988 -13.023 -5.287 1.00 98.56 83 ILE A CA 1
ATOM 645 C C . ILE A 1 83 ? -7.967 -12.937 -3.759 1.00 98.56 83 ILE A C 1
ATOM 647 O O . ILE A 1 83 ? -8.839 -12.300 -3.167 1.00 98.56 83 ILE A O 1
ATOM 651 N N . VAL A 1 84 ? -6.945 -13.510 -3.114 1.00 98.62 84 VAL A N 1
ATOM 652 C CA . VAL A 1 84 ? -6.779 -13.439 -1.654 1.00 98.62 84 VAL A CA 1
ATOM 653 C C . VAL A 1 84 ? -6.691 -11.987 -1.179 1.00 98.62 84 VAL A C 1
ATOM 655 O O . VAL A 1 84 ? -7.340 -11.629 -0.197 1.00 98.62 84 VAL A O 1
ATOM 658 N N . LEU A 1 85 ? -5.948 -11.132 -1.884 1.00 98.62 85 LEU A N 1
ATOM 659 C CA . LEU A 1 85 ? -5.810 -9.716 -1.538 1.00 98.62 85 LEU A CA 1
ATOM 660 C C . LEU A 1 85 ? -7.115 -8.939 -1.702 1.00 98.62 85 LEU A C 1
ATOM 662 O O . LEU A 1 85 ? -7.467 -8.163 -0.817 1.00 98.62 85 LEU A O 1
ATOM 666 N N . LEU A 1 86 ? -7.858 -9.165 -2.787 1.00 98.38 86 LEU A N 1
ATOM 667 C CA . LEU A 1 86 ? -9.151 -8.515 -3.018 1.00 98.38 86 LEU A CA 1
ATOM 668 C C . LEU A 1 86 ? -10.186 -8.932 -1.969 1.00 98.38 86 LEU A C 1
ATOM 670 O O . LEU A 1 86 ? -10.918 -8.084 -1.448 1.00 98.38 86 LEU A O 1
ATOM 674 N N . LEU A 1 87 ? -10.215 -10.216 -1.605 1.00 98.62 87 LEU A N 1
ATOM 675 C CA . LEU A 1 87 ? -11.055 -10.719 -0.520 1.00 98.62 87 LEU A CA 1
ATOM 676 C C . LEU A 1 87 ? -10.642 -10.113 0.825 1.00 98.62 87 LEU A C 1
ATOM 678 O O . LEU A 1 87 ? -11.500 -9.621 1.562 1.00 98.62 87 LEU A O 1
ATOM 682 N N . ALA A 1 88 ? -9.342 -10.091 1.130 1.00 98.69 88 ALA A N 1
ATOM 683 C CA . ALA A 1 88 ? -8.825 -9.506 2.361 1.00 98.69 88 ALA A CA 1
ATOM 684 C C . ALA A 1 88 ? -9.163 -8.014 2.460 1.00 98.69 88 ALA A C 1
ATOM 686 O O . ALA A 1 88 ? -9.692 -7.587 3.482 1.00 98.69 88 ALA A O 1
ATOM 687 N N . LEU A 1 89 ? -8.941 -7.239 1.395 1.00 98.50 89 LEU A N 1
ATOM 688 C CA . LEU A 1 89 ? -9.265 -5.813 1.333 1.00 98.50 89 LEU A CA 1
ATOM 689 C C . LEU A 1 89 ? -10.764 -5.570 1.530 1.00 98.50 89 LEU A C 1
ATOM 691 O O . LEU A 1 89 ? -11.154 -4.743 2.355 1.00 98.50 89 LEU A O 1
ATOM 695 N N . SER A 1 90 ? -11.610 -6.332 0.836 1.00 98.50 90 SER A N 1
ATOM 696 C CA . SER A 1 90 ? -13.068 -6.200 0.924 1.00 98.50 90 SER A CA 1
ATOM 697 C C . SER A 1 90 ? -13.580 -6.485 2.337 1.00 98.50 90 SER A C 1
ATOM 699 O O . SER A 1 90 ? -14.363 -5.712 2.898 1.00 98.50 90 SER A O 1
ATOM 701 N N . LEU A 1 91 ? -13.104 -7.571 2.953 1.00 98.31 91 LEU A N 1
ATOM 702 C CA . LEU A 1 91 ? -13.442 -7.929 4.330 1.00 98.31 91 LEU A CA 1
ATOM 703 C C . LEU A 1 91 ? -12.899 -6.909 5.336 1.00 98.31 91 LEU A C 1
ATOM 705 O O . LEU A 1 91 ? -13.615 -6.547 6.272 1.00 98.31 91 LEU A O 1
ATOM 709 N N . HIS A 1 92 ? -11.679 -6.409 5.127 1.00 98.00 92 HIS A N 1
ATOM 710 C CA . HIS A 1 92 ? -11.051 -5.393 5.967 1.00 98.00 92 HIS A CA 1
ATOM 711 C C . HIS A 1 92 ? -11.872 -4.099 5.986 1.00 98.00 92 HIS A C 1
ATOM 713 O O . HIS A 1 92 ? -12.278 -3.633 7.053 1.00 98.00 92 HIS A O 1
ATOM 719 N N . VAL A 1 93 ? -12.192 -3.560 4.805 1.00 97.88 93 VAL A N 1
ATOM 720 C CA . VAL A 1 93 ? -12.993 -2.336 4.642 1.00 97.88 93 VAL A CA 1
ATOM 721 C C . VAL A 1 93 ? -14.403 -2.528 5.202 1.00 97.88 93 VAL A C 1
ATOM 723 O O . VAL A 1 93 ? -14.905 -1.668 5.928 1.00 97.88 93 VAL A O 1
ATOM 726 N N . THR A 1 94 ? -15.033 -3.678 4.944 1.00 97.81 94 THR A N 1
ATOM 727 C CA . THR A 1 94 ? -16.379 -3.976 5.457 1.00 97.81 94 THR A CA 1
ATOM 728 C C . THR A 1 94 ? -16.393 -4.040 6.985 1.00 97.81 94 THR A C 1
ATOM 730 O O . THR A 1 94 ? -17.258 -3.434 7.626 1.00 97.81 94 THR A O 1
ATOM 733 N N . ALA A 1 95 ? -15.432 -4.744 7.591 1.00 96.69 95 ALA A N 1
ATOM 734 C CA . ALA A 1 95 ? -15.298 -4.817 9.041 1.00 96.69 95 ALA A CA 1
ATOM 735 C C . ALA A 1 95 ? -15.026 -3.430 9.643 1.00 96.69 95 ALA A C 1
ATOM 737 O O . ALA A 1 95 ? -15.646 -3.083 10.651 1.00 96.69 95 ALA A O 1
ATOM 738 N N . ALA A 1 96 ? -14.172 -2.622 9.000 1.00 95.19 96 ALA A N 1
ATOM 739 C CA . ALA A 1 96 ? -13.871 -1.251 9.411 1.00 95.19 96 ALA A CA 1
ATOM 740 C C . ALA A 1 96 ? -15.111 -0.376 9.425 1.00 95.19 96 ALA A C 1
ATOM 742 O O . ALA A 1 96 ? -15.476 0.155 10.473 1.00 95.19 96 ALA A O 1
ATOM 743 N N . TYR A 1 97 ? -15.814 -0.307 8.300 1.00 95.44 97 TYR A N 1
ATOM 744 C CA . TYR A 1 97 ? -17.032 0.475 8.175 1.00 95.44 97 TYR A CA 1
ATOM 745 C C . TYR A 1 97 ? -18.081 0.068 9.220 1.00 95.44 97 TYR A C 1
ATOM 747 O O . TYR A 1 97 ? -18.645 0.915 9.918 1.00 95.44 97 TYR A O 1
ATOM 755 N N . GLN A 1 98 ? -18.320 -1.237 9.387 1.00 95.50 98 GLN A N 1
ATOM 756 C CA . GLN A 1 98 ? -19.317 -1.732 10.334 1.00 95.50 98 GLN A CA 1
ATOM 757 C C . GLN A 1 98 ? -18.929 -1.476 11.795 1.00 95.50 98 GLN A C 1
ATOM 759 O O . GLN A 1 98 ? -19.810 -1.170 12.604 1.00 95.50 98 GLN A O 1
ATOM 764 N N . LEU A 1 99 ? -17.645 -1.591 12.149 1.00 92.94 99 LEU A N 1
ATOM 765 C CA . LEU A 1 99 ? -17.153 -1.249 13.484 1.00 92.94 99 LEU A CA 1
ATOM 766 C C . LEU A 1 99 ? -17.258 0.255 13.738 1.00 92.94 99 LEU A C 1
ATOM 768 O O . LEU A 1 99 ? -17.817 0.641 14.758 1.00 92.94 99 LEU A O 1
ATOM 772 N N . THR A 1 100 ? -16.833 1.100 12.796 1.00 91.19 100 THR A N 1
ATOM 773 C CA . THR A 1 100 ? -16.961 2.560 12.908 1.00 91.19 100 THR A CA 1
ATOM 774 C C . THR A 1 100 ? -18.417 2.989 13.067 1.00 91.19 100 THR A C 1
ATOM 776 O O . THR A 1 100 ? -18.723 3.823 13.917 1.00 91.19 100 THR A O 1
ATOM 779 N N . ARG A 1 101 ? -19.342 2.398 12.302 1.00 91.94 101 ARG A N 1
ATOM 780 C CA . ARG A 1 101 ? -20.776 2.696 12.424 1.00 91.94 101 ARG A CA 1
ATOM 781 C C . ARG A 1 101 ? -21.327 2.302 13.793 1.00 91.94 101 ARG A C 1
ATOM 783 O O . ARG A 1 101 ? -22.109 3.051 14.368 1.00 91.94 101 ARG A O 1
ATOM 790 N N . ARG A 1 102 ? -20.916 1.147 14.326 1.00 91.06 102 ARG A N 1
ATOM 791 C CA . ARG A 1 102 ? -21.303 0.698 15.674 1.00 91.06 102 ARG A CA 1
ATOM 792 C C . ARG A 1 102 ? -20.750 1.603 16.764 1.00 91.06 102 ARG A C 1
ATOM 794 O O . ARG A 1 102 ? -21.494 1.945 17.673 1.00 91.06 102 ARG A O 1
ATOM 801 N N . ASP A 1 103 ? -19.491 2.012 16.648 1.00 87.69 103 ASP A N 1
ATOM 802 C CA . ASP A 1 103 ? -18.858 2.911 17.615 1.00 87.69 103 ASP A CA 1
ATOM 803 C C . ASP A 1 103 ? -19.546 4.281 17.645 1.00 87.69 103 ASP A C 1
ATOM 805 O O . ASP A 1 103 ? -19.757 4.834 18.720 1.00 87.69 103 ASP A O 1
ATOM 809 N N . ARG A 1 104 ? -19.959 4.799 16.478 1.00 85.94 104 ARG A N 1
ATOM 810 C CA . ARG A 1 104 ? -20.750 6.037 16.375 1.00 85.94 104 ARG A CA 1
ATOM 811 C C . ARG A 1 104 ? -22.154 5.873 16.959 1.00 85.94 104 ARG A C 1
ATOM 813 O O . ARG A 1 104 ? -22.583 6.711 17.739 1.00 85.94 104 ARG A O 1
ATOM 820 N N . ALA A 1 105 ? -22.852 4.784 16.631 1.00 87.81 105 ALA A N 1
ATOM 821 C CA . ALA A 1 105 ? -24.198 4.520 17.147 1.00 87.81 105 ALA A CA 1
ATOM 822 C C . ALA A 1 105 ? -24.230 4.319 18.674 1.00 87.81 105 ALA A C 1
ATOM 824 O O . ALA A 1 105 ? -25.214 4.662 19.319 1.00 87.81 105 ALA A O 1
ATOM 825 N N . ALA A 1 106 ? -23.151 3.794 19.260 1.00 83.75 106 ALA A N 1
ATOM 826 C CA . ALA A 1 106 ? -23.014 3.626 20.706 1.00 83.75 106 ALA A CA 1
ATOM 827 C C . ALA A 1 106 ? -22.725 4.942 21.461 1.00 83.75 106 ALA A C 1
ATOM 829 O O . ALA A 1 106 ? -22.694 4.933 22.690 1.00 83.75 106 ALA A O 1
ATOM 830 N N . ARG A 1 107 ? -22.500 6.062 20.755 1.00 79.25 107 ARG A N 1
ATOM 831 C CA . ARG A 1 107 ? -22.137 7.367 21.335 1.00 79.25 107 ARG A CA 1
ATOM 832 C C . ARG A 1 107 ? -23.092 8.482 20.863 1.00 79.2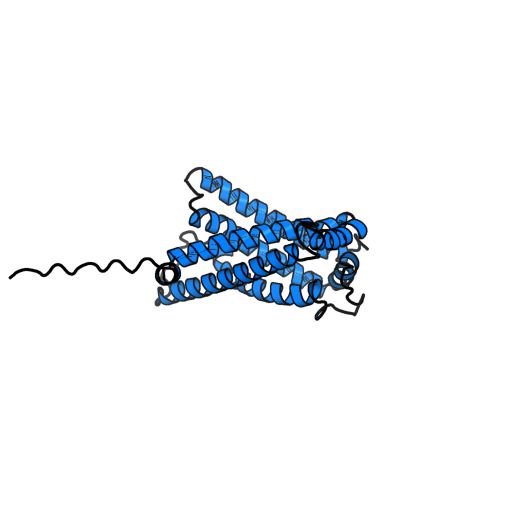5 107 ARG A C 1
ATOM 834 O O . ARG A 1 107 ? -22.677 9.342 20.090 1.00 79.25 107 ARG A O 1
ATOM 841 N N . PRO A 1 108 ? -24.363 8.487 21.310 1.00 69.00 108 PRO A N 1
ATOM 842 C CA . PRO A 1 108 ? -25.353 9.490 20.899 1.00 69.00 108 PRO A CA 1
ATOM 843 C C . PRO A 1 108 ? -25.108 10.891 21.486 1.00 69.00 108 PRO A C 1
ATOM 845 O O . PRO A 1 108 ? -25.578 11.872 20.921 1.00 69.00 108 PRO A O 1
ATOM 848 N N . VAL A 1 109 ? -24.354 11.005 22.585 1.00 70.31 109 VAL A N 1
ATOM 849 C CA . VAL A 1 109 ? -23.933 12.288 23.170 1.00 70.31 109 VAL A CA 1
ATOM 850 C C . VAL A 1 109 ? -22.418 12.410 23.012 1.00 70.31 109 VAL A C 1
ATOM 852 O O . VAL A 1 109 ? -21.670 11.555 23.490 1.00 70.31 109 VAL A O 1
ATOM 855 N N . HIS A 1 110 ? -21.956 13.450 22.313 1.00 58.38 110 HIS A N 1
ATOM 856 C CA . HIS A 1 110 ? -20.529 13.767 22.228 1.00 58.38 110 HIS A CA 1
ATOM 857 C C . HIS A 1 110 ? -20.002 14.118 23.629 1.00 58.38 110 HIS A C 1
ATOM 859 O O . HIS A 1 110 ? -20.670 14.832 24.371 1.00 58.38 110 HIS A O 1
ATOM 865 N N . TYR A 1 111 ? -18.823 13.606 24.002 1.00 56.41 111 TYR A N 1
ATOM 866 C CA . TYR A 1 111 ? -18.223 13.854 25.319 1.00 56.41 111 TYR A CA 1
ATOM 867 C C . TYR A 1 111 ? -18.207 15.356 25.647 1.00 56.41 111 TYR A C 1
ATOM 869 O O . TYR A 1 111 ? -17.566 16.139 24.951 1.00 56.41 111 TYR A O 1
ATOM 877 N N . THR A 1 112 ? -18.890 15.735 26.728 1.00 54.09 112 THR A N 1
ATOM 878 C CA . THR A 1 112 ? -18.947 17.103 27.273 1.00 54.09 112 THR A CA 1
ATOM 879 C C . THR A 1 112 ? -17.659 17.502 27.996 1.00 54.09 112 THR A C 1
ATOM 881 O O . THR A 1 112 ? -17.400 18.685 28.189 1.00 54.09 112 THR A O 1
ATOM 884 N N . LEU A 1 113 ? -16.813 16.525 28.342 1.00 52.44 113 LEU A N 1
ATOM 885 C CA . LEU A 1 113 ? -15.477 16.725 28.897 1.00 52.44 113 LEU A CA 1
ATOM 886 C C . LEU A 1 113 ? -14.444 16.018 28.017 1.00 52.44 113 LEU A C 1
ATOM 888 O O . LEU A 1 113 ? -14.412 14.790 27.912 1.00 52.44 113 LEU A O 1
ATOM 892 N N . TRP A 1 114 ? -13.586 16.813 27.380 1.00 47.78 114 TRP A N 1
ATOM 893 C CA . TRP A 1 114 ? -12.444 16.332 26.613 1.00 47.78 114 TRP A CA 1
ATOM 894 C C . TRP A 1 114 ? -11.402 15.757 27.572 1.00 47.78 114 TRP A C 1
ATOM 896 O O . TRP A 1 114 ? -10.613 16.487 28.166 1.00 47.78 114 TRP A O 1
ATOM 906 N N . HIS A 1 115 ? -11.383 14.439 27.746 1.00 46.50 115 HIS A N 1
ATOM 907 C CA . HIS A 1 115 ? -10.263 13.751 28.382 1.00 46.50 115 HIS A CA 1
ATOM 908 C C . HIS A 1 115 ? -9.504 12.939 27.338 1.00 46.50 115 HIS A C 1
ATOM 910 O O . HIS A 1 115 ? -10.028 12.013 26.721 1.00 46.50 115 HIS A O 1
ATOM 916 N N . SER A 1 116 ? -8.237 13.310 27.141 1.00 50.09 116 SER A N 1
ATOM 917 C CA . SER A 1 116 ? -7.251 12.639 26.291 1.00 50.09 116 SER A CA 1
ATOM 918 C C . SER A 1 116 ? -6.817 11.292 26.893 1.00 50.09 116 SER A C 1
ATOM 920 O O . SER A 1 116 ? -5.633 11.043 27.125 1.00 50.09 116 SER A O 1
ATOM 922 N N . ALA A 1 117 ? -7.762 10.392 27.154 1.00 44.47 117 ALA A N 1
ATOM 923 C CA . ALA A 1 117 ? -7.456 9.046 27.620 1.00 44.47 117 ALA A CA 1
ATOM 924 C C . ALA A 1 117 ? -6.913 8.195 26.450 1.00 44.47 117 ALA A C 1
ATOM 926 O O . ALA A 1 117 ? -7.614 7.376 25.865 1.00 44.47 117 ALA A O 1
ATOM 927 N N . GLY A 1 118 ? -5.659 8.433 26.050 1.00 52.50 118 GLY A N 1
ATOM 928 C CA . GLY A 1 118 ? -4.867 7.496 25.243 1.00 52.50 118 GLY A CA 1
ATOM 929 C C . GLY A 1 118 ? -5.122 7.441 23.729 1.00 52.50 118 GLY A C 1
ATOM 930 O O . GLY A 1 118 ? -4.572 6.560 23.073 1.00 52.50 118 GLY A O 1
ATOM 931 N N . SER A 1 119 ? -5.902 8.354 23.136 1.00 53.78 119 SER A N 1
ATOM 932 C CA . SER A 1 119 ? -6.086 8.401 21.673 1.00 53.78 119 SER A CA 1
ATOM 933 C C . SER A 1 119 ? -4.904 9.111 20.991 1.00 53.78 119 SER A C 1
ATOM 935 O O . SER A 1 119 ? -4.777 10.334 21.063 1.00 53.78 119 SER A O 1
ATOM 937 N N . THR A 1 120 ? -4.080 8.368 20.270 1.00 67.88 120 THR A N 1
ATOM 938 C CA . THR A 1 120 ? -2.988 8.875 19.420 1.00 67.88 120 THR A CA 1
ATOM 939 C C . THR A 1 120 ? -3.485 9.623 18.176 1.00 67.88 120 THR A C 1
ATOM 941 O O . THR A 1 120 ? -4.563 9.327 17.672 1.00 67.88 120 THR A O 1
ATOM 944 N N . TYR A 1 121 ? -2.687 10.541 17.6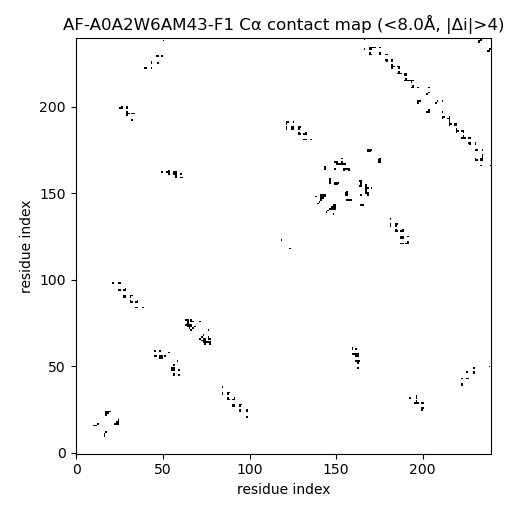14 1.00 70.81 121 TYR A N 1
ATOM 945 C CA . TYR A 1 121 ? -3.066 11.300 16.408 1.00 70.81 121 TYR A CA 1
ATOM 946 C C . TYR A 1 121 ? -3.547 10.402 15.266 1.00 70.81 121 TYR A C 1
ATOM 948 O O . TYR A 1 121 ? -4.649 10.594 14.761 1.00 70.81 121 TYR A O 1
ATOM 956 N N . ALA A 1 122 ? -2.791 9.363 14.916 1.00 67.69 122 ALA A N 1
ATOM 957 C CA . ALA A 1 122 ? -3.204 8.556 13.777 1.00 67.69 122 ALA A CA 1
ATOM 958 C C . ALA A 1 122 ? -4.332 7.536 14.070 1.00 67.69 122 ALA A C 1
ATOM 960 O O . ALA A 1 122 ? -4.958 7.046 13.137 1.00 67.69 122 ALA A O 1
ATOM 961 N N . SER A 1 123 ? -4.723 7.325 15.338 1.00 71.75 123 SER A N 1
ATOM 962 C CA . SER A 1 123 ? -5.992 6.643 15.637 1.00 71.75 123 SER A CA 1
ATOM 963 C C . SER A 1 123 ? -7.188 7.569 15.388 1.00 71.75 123 SER A C 1
ATOM 965 O O . SER A 1 123 ? -8.265 7.096 15.037 1.00 71.75 123 SER A O 1
ATOM 967 N N . ARG A 1 124 ? -6.998 8.894 15.502 1.00 77.50 124 ARG A N 1
ATOM 968 C CA . ARG A 1 124 ? -8.004 9.903 15.122 1.00 77.50 124 ARG A CA 1
ATOM 969 C C . ARG A 1 124 ? -8.143 10.025 13.607 1.00 77.50 124 ARG A C 1
ATOM 971 O O . ARG A 1 124 ? -9.252 10.219 13.118 1.00 77.50 124 ARG A O 1
ATOM 978 N N . THR A 1 125 ? -7.045 9.881 12.864 1.00 86.50 125 THR A N 1
ATOM 979 C CA . THR A 1 125 ? -7.068 9.938 11.394 1.00 86.50 125 THR A CA 1
ATOM 980 C C . THR A 1 125 ? -7.336 8.588 10.728 1.00 86.50 125 THR A C 1
ATOM 982 O O . THR A 1 125 ? -7.529 8.568 9.520 1.00 86.50 125 THR A O 1
ATOM 985 N N . MET A 1 126 ? -7.439 7.484 11.478 1.00 90.12 126 MET A N 1
ATOM 986 C CA . MET A 1 126 ? -7.565 6.116 10.948 1.00 90.12 126 MET A CA 1
ATOM 987 C C . MET A 1 126 ? -8.689 5.933 9.912 1.00 90.12 126 MET A C 1
ATOM 989 O O . MET A 1 126 ? -8.517 5.232 8.917 1.00 90.12 126 MET A O 1
ATOM 993 N N . GLY A 1 127 ? -9.842 6.577 10.125 1.00 89.94 127 GLY A N 1
ATOM 994 C CA . GLY A 1 127 ? -10.949 6.539 9.164 1.00 89.94 127 GLY A CA 1
ATOM 995 C C . GLY A 1 127 ? -10.644 7.299 7.869 1.00 89.94 127 GLY A C 1
ATOM 996 O O . GLY A 1 127 ? -10.975 6.825 6.786 1.00 89.94 127 GLY A O 1
ATOM 997 N N . TRP A 1 128 ? -9.978 8.451 7.977 1.00 91.50 128 TRP A N 1
ATOM 998 C CA . TRP A 1 128 ? -9.599 9.284 6.835 1.00 91.50 128 TRP A CA 1
ATOM 999 C C . TRP A 1 128 ? -8.439 8.684 6.046 1.00 91.50 128 TRP A C 1
ATOM 1001 O O . TRP A 1 128 ? -8.523 8.611 4.825 1.00 91.50 128 TRP A O 1
ATOM 1011 N N . SER A 1 129 ? -7.395 8.197 6.725 1.00 94.06 129 SER A N 1
ATOM 1012 C CA . SER A 1 129 ? -6.286 7.501 6.067 1.00 94.06 129 SER A CA 1
ATOM 1013 C C . SER A 1 129 ? -6.773 6.229 5.378 1.00 94.06 129 SER A C 1
ATOM 1015 O O . SER A 1 129 ? -6.399 5.986 4.240 1.00 94.06 129 SER A O 1
ATOM 1017 N N . GLY A 1 130 ? -7.672 5.461 6.006 1.00 95.56 130 GLY A N 1
ATOM 1018 C CA . GLY A 1 130 ? -8.283 4.285 5.384 1.00 95.56 130 GLY A CA 1
ATOM 1019 C C . GLY A 1 130 ? -9.097 4.612 4.127 1.00 95.56 130 GLY A C 1
ATOM 1020 O O . GLY A 1 130 ? -8.949 3.935 3.113 1.00 95.56 130 GLY A O 1
ATOM 1021 N N . LEU A 1 131 ? -9.922 5.665 4.161 1.00 96.69 131 LEU A N 1
ATOM 1022 C CA . LEU A 1 131 ? -10.689 6.100 2.989 1.00 96.69 131 LEU A CA 1
ATOM 1023 C C . LEU A 1 131 ? -9.777 6.607 1.865 1.00 96.69 131 LEU A C 1
ATOM 1025 O O . LEU A 1 131 ? -9.969 6.232 0.711 1.00 96.69 131 LEU A O 1
ATOM 1029 N N . PHE A 1 132 ? -8.774 7.421 2.201 1.00 97.69 132 PHE A N 1
ATOM 1030 C CA . PHE A 1 132 ? -7.796 7.913 1.234 1.00 97.69 132 PHE A CA 1
ATOM 1031 C C . PHE A 1 132 ? -7.049 6.754 0.564 1.00 97.69 132 PHE A C 1
ATOM 1033 O O . PHE A 1 132 ? -6.950 6.718 -0.657 1.00 97.69 132 PHE A O 1
ATOM 1040 N N . LEU A 1 133 ? -6.592 5.769 1.345 1.00 98.25 133 LEU A N 1
ATOM 1041 C CA . LEU A 1 133 ? -5.924 4.578 0.819 1.00 98.25 133 LEU A CA 1
ATOM 1042 C C . LEU A 1 133 ? -6.836 3.747 -0.079 1.00 98.25 133 LEU A C 1
ATOM 1044 O O . LEU A 1 133 ? -6.366 3.244 -1.090 1.00 98.25 133 LEU A O 1
ATOM 1048 N N . LEU A 1 134 ? -8.125 3.614 0.242 1.00 98.31 134 LEU A N 1
ATOM 1049 C CA . LEU A 1 134 ? -9.064 2.895 -0.619 1.00 98.31 134 LEU A CA 1
ATOM 1050 C C . LEU A 1 134 ? -9.182 3.556 -2.000 1.00 98.31 134 LEU A C 1
ATOM 1052 O O . LEU A 1 134 ? -9.089 2.870 -3.015 1.00 98.31 134 LEU A O 1
ATOM 1056 N N . LEU A 1 135 ? -9.347 4.882 -2.037 1.00 98.44 135 LEU A N 1
ATOM 1057 C CA . LEU A 1 135 ? -9.400 5.639 -3.291 1.00 98.44 135 LEU A CA 1
ATOM 1058 C C . LEU A 1 135 ? -8.068 5.562 -4.044 1.00 98.44 135 LEU A C 1
ATOM 1060 O O . LEU A 1 135 ? -8.052 5.335 -5.253 1.00 98.44 135 LEU A O 1
ATOM 1064 N N . PHE A 1 136 ? -6.953 5.682 -3.322 1.00 98.56 136 PHE A N 1
ATOM 1065 C CA . PHE A 1 136 ? -5.623 5.556 -3.899 1.00 98.56 136 PHE A CA 1
ATOM 1066 C C . PHE A 1 136 ? -5.367 4.161 -4.474 1.00 98.56 136 PHE A C 1
ATOM 1068 O O . PHE A 1 136 ? -4.807 4.074 -5.550 1.00 98.56 136 PHE A O 1
ATOM 1075 N N . ILE A 1 137 ? -5.793 3.073 -3.825 1.00 98.56 137 ILE A N 1
ATOM 1076 C CA . ILE A 1 137 ? -5.626 1.707 -4.353 1.00 98.56 137 ILE A CA 1
ATOM 1077 C C . ILE A 1 137 ? -6.356 1.551 -5.691 1.00 98.56 137 ILE A C 1
ATOM 1079 O O . ILE A 1 137 ? -5.809 0.950 -6.613 1.00 98.56 137 ILE A O 1
ATOM 1083 N N . ILE A 1 138 ? -7.567 2.106 -5.816 1.00 98.56 138 ILE A N 1
ATOM 1084 C CA . ILE A 1 138 ? -8.323 2.089 -7.078 1.00 98.56 138 ILE A CA 1
ATOM 1085 C C . ILE A 1 138 ? -7.547 2.843 -8.161 1.00 98.56 138 ILE A C 1
ATOM 1087 O O . ILE A 1 138 ? -7.319 2.294 -9.238 1.00 98.56 138 ILE A O 1
ATOM 1091 N N . TYR A 1 139 ? -7.103 4.066 -7.856 1.00 98.56 139 TYR A N 1
ATOM 1092 C CA . TYR A 1 139 ? -6.287 4.871 -8.765 1.00 98.56 139 TYR A CA 1
ATOM 1093 C C . TYR A 1 139 ? -4.988 4.150 -9.156 1.00 98.56 139 TYR A C 1
ATOM 1095 O O . TYR A 1 139 ? -4.720 3.976 -10.335 1.00 98.56 139 TYR A O 1
ATOM 1103 N N . HIS A 1 140 ? -4.239 3.639 -8.183 1.00 98.12 140 HIS A N 1
ATOM 1104 C CA . HIS A 1 140 ? -2.970 2.941 -8.360 1.00 98.12 140 HIS A CA 1
ATOM 1105 C C . HIS A 1 140 ? -3.087 1.700 -9.257 1.00 98.12 140 HIS A C 1
ATOM 1107 O O . HIS A 1 140 ? -2.228 1.458 -10.104 1.00 98.12 140 HIS A O 1
ATOM 1113 N N . ILE A 1 141 ? -4.158 0.912 -9.103 1.00 98.12 141 ILE A N 1
ATOM 1114 C CA . ILE A 1 141 ? -4.428 -0.230 -9.986 1.00 98.12 141 ILE A CA 1
ATOM 1115 C C . ILE A 1 141 ? -4.759 0.263 -11.398 1.00 98.12 141 ILE A C 1
ATOM 1117 O O . ILE A 1 141 ? -4.214 -0.262 -12.368 1.00 98.12 141 ILE A O 1
ATOM 1121 N N . ALA A 1 142 ? -5.626 1.267 -11.528 1.00 98.31 142 ALA A N 1
ATOM 1122 C CA . ALA A 1 142 ? -6.014 1.817 -12.824 1.00 98.31 142 ALA A CA 1
ATOM 1123 C C . ALA A 1 142 ? -4.832 2.452 -13.582 1.00 98.31 142 ALA A C 1
ATOM 1125 O O . ALA A 1 142 ? -4.788 2.377 -14.809 1.00 98.31 142 ALA A O 1
ATOM 1126 N N . ASP A 1 143 ? -3.885 3.032 -12.854 1.00 97.69 143 ASP A N 1
ATOM 1127 C CA . ASP A 1 143 ? -2.683 3.699 -13.343 1.00 97.69 143 ASP A CA 1
ATOM 1128 C C . ASP A 1 143 ? -1.579 2.688 -13.707 1.00 97.69 143 ASP A C 1
ATOM 1130 O O . ASP A 1 143 ? -1.374 2.374 -14.877 1.00 97.69 143 ASP A O 1
ATOM 1134 N N . LEU A 1 144 ? -0.952 2.053 -12.712 1.00 96.75 144 LEU A N 1
ATOM 1135 C CA . LEU A 1 144 ? 0.253 1.236 -12.912 1.00 96.75 144 LEU A CA 1
ATOM 1136 C C . LEU A 1 144 ? -0.016 -0.239 -13.241 1.00 96.75 144 LEU A C 1
ATOM 1138 O O . LEU A 1 144 ? 0.854 -0.919 -13.794 1.00 96.75 144 LEU A O 1
ATOM 1142 N N . THR A 1 145 ? -1.195 -0.773 -12.902 1.00 95.69 145 THR A N 1
ATOM 1143 C CA . THR A 1 145 ? -1.518 -2.189 -13.177 1.00 95.69 145 THR A CA 1
ATOM 1144 C C . THR A 1 145 ? -2.279 -2.368 -14.482 1.00 95.69 145 THR A C 1
ATOM 1146 O O . THR A 1 145 ? -1.981 -3.305 -15.215 1.00 95.69 145 THR A O 1
ATOM 1149 N N . LEU A 1 146 ? -3.256 -1.504 -14.755 1.00 96.50 146 LEU A N 1
ATOM 1150 C CA . LEU A 1 146 ? -4.108 -1.590 -15.941 1.00 96.50 146 LEU A CA 1
ATOM 1151 C C . LEU A 1 146 ? -3.695 -0.615 -17.049 1.00 96.50 146 LEU A C 1
ATOM 1153 O O . LEU A 1 146 ? -4.086 -0.821 -18.193 1.00 96.50 146 LEU A O 1
ATOM 1157 N N . GLY A 1 147 ? -2.962 0.457 -16.731 1.00 96.38 147 GLY A N 1
ATOM 1158 C CA . GLY A 1 147 ? -2.572 1.476 -17.710 1.00 96.38 147 GLY A CA 1
ATOM 1159 C C . GLY A 1 147 ? -3.695 2.417 -18.152 1.00 96.38 147 GLY A C 1
ATOM 1160 O O . GLY A 1 147 ?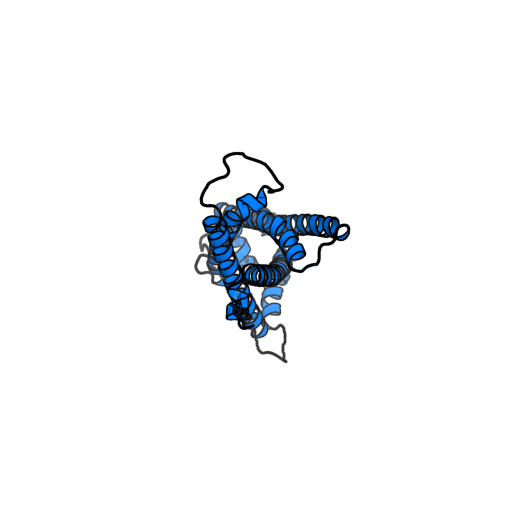 -3.464 3.313 -18.955 1.00 96.38 147 GLY A O 1
ATOM 1161 N N . THR A 1 148 ? -4.916 2.241 -17.642 1.00 96.62 148 THR A N 1
ATOM 1162 C CA . THR A 1 148 ? -6.112 3.006 -18.039 1.00 96.62 148 THR A CA 1
ATOM 1163 C C . THR A 1 148 ? -6.086 4.474 -17.622 1.00 96.62 148 THR A C 1
ATOM 1165 O O . THR A 1 148 ? -6.690 5.301 -18.297 1.00 96.62 148 THR A O 1
ATOM 1168 N N . LEU A 1 149 ? -5.405 4.798 -16.518 1.00 96.06 149 LEU A N 1
ATOM 1169 C CA . LEU A 1 149 ? -5.188 6.177 -16.063 1.00 96.06 149 LEU A CA 1
ATOM 1170 C C . LEU A 1 149 ? -3.735 6.631 -16.230 1.00 96.06 149 LEU A C 1
ATOM 1172 O O . LEU A 1 149 ? -3.406 7.739 -15.808 1.00 96.06 149 LEU A O 1
ATOM 1176 N N . HIS A 1 150 ? -2.899 5.806 -16.867 1.00 96.12 150 HIS A N 1
ATOM 1177 C CA . HIS A 1 150 ? -1.504 6.143 -17.082 1.00 96.12 150 HIS A CA 1
ATOM 1178 C C . HIS A 1 150 ? -1.391 7.328 -18.059 1.00 96.12 150 HIS A C 1
ATOM 1180 O O . HIS A 1 150 ? -1.933 7.276 -19.172 1.00 96.12 150 HIS A O 1
ATOM 1186 N N . PRO A 1 151 ? -0.699 8.409 -17.678 1.00 91.81 151 PRO A N 1
ATOM 1187 C CA . PRO A 1 151 ? -0.498 9.588 -18.498 1.00 91.81 151 PRO A CA 1
ATOM 1188 C C . PRO A 1 151 ? 0.390 9.268 -19.704 1.00 91.81 151 PRO A C 1
ATOM 1190 O O . PRO A 1 151 ? 1.601 9.106 -19.599 1.00 91.81 151 PRO A O 1
ATOM 1193 N N . ALA A 1 152 ? -0.182 9.312 -20.904 1.00 90.88 152 ALA A N 1
ATOM 1194 C CA . ALA A 1 152 ? 0.584 9.168 -22.144 1.00 90.88 152 ALA A CA 1
ATOM 1195 C C . ALA A 1 152 ? 1.449 10.403 -22.498 1.00 90.88 152 ALA A C 1
ATOM 1197 O O . ALA A 1 152 ? 1.956 10.493 -23.614 1.00 90.88 152 ALA A O 1
ATOM 1198 N N . THR A 1 153 ? 1.601 11.367 -21.580 1.00 89.50 153 THR A N 1
ATOM 1199 C CA . THR A 1 153 ? 2.292 12.648 -21.801 1.00 89.50 153 THR A CA 1
ATOM 1200 C C . THR A 1 153 ? 3.796 12.481 -21.998 1.00 89.50 153 THR A C 1
ATOM 1202 O O . THR A 1 153 ? 4.384 13.191 -22.809 1.00 89.50 153 THR A O 1
ATOM 1205 N N . ILE A 1 154 ? 4.418 11.568 -21.247 1.00 89.44 154 ILE A N 1
ATOM 1206 C CA . ILE A 1 154 ? 5.866 11.325 -21.307 1.00 89.44 154 ILE A CA 1
ATOM 1207 C C . ILE A 1 154 ? 6.161 10.047 -22.089 1.00 89.44 154 ILE A C 1
ATOM 1209 O O . ILE A 1 154 ? 6.915 10.052 -23.061 1.00 89.44 154 ILE A O 1
ATOM 1213 N N . VAL A 1 155 ? 5.527 8.946 -21.688 1.00 91.50 155 VAL A N 1
ATOM 1214 C CA . VAL A 1 155 ? 5.586 7.656 -22.373 1.00 91.50 155 VAL A CA 1
ATOM 1215 C C . VAL A 1 155 ? 4.217 6.994 -22.317 1.00 91.50 155 VAL A C 1
ATOM 1217 O O . VAL A 1 155 ? 3.490 7.133 -21.344 1.00 91.50 155 VAL A O 1
ATOM 1220 N N . SER A 1 156 ? 3.850 6.256 -23.362 1.00 93.69 156 SER A N 1
ATOM 1221 C CA . SER A 1 156 ? 2.652 5.414 -23.314 1.00 93.69 156 SER A CA 1
ATOM 1222 C C . SER A 1 156 ? 2.889 4.176 -22.451 1.00 93.69 156 SER A C 1
ATOM 1224 O O . SER A 1 156 ? 3.981 3.592 -22.492 1.00 93.69 156 SER A O 1
ATOM 1226 N N . TYR A 1 157 ? 1.836 3.758 -21.743 1.00 97.00 157 TYR A N 1
ATOM 1227 C CA . TYR A 1 157 ? 1.829 2.550 -20.925 1.00 97.00 157 TYR A CA 1
ATOM 1228 C C . TYR A 1 157 ? 2.198 1.323 -21.757 1.00 97.00 157 TYR A C 1
ATOM 1230 O O . TYR A 1 157 ? 1.656 1.105 -22.845 1.00 97.00 157 TYR A O 1
ATOM 1238 N N . ARG A 1 158 ? 3.081 0.485 -21.216 1.00 97.12 158 ARG A N 1
ATOM 1239 C CA . ARG A 1 158 ? 3.410 -0.818 -21.794 1.00 97.12 158 ARG A CA 1
ATOM 1240 C C . ARG A 1 158 ? 3.372 -1.893 -20.722 1.00 97.12 158 ARG A C 1
ATOM 1242 O O . ARG A 1 158 ? 4.151 -1.860 -19.769 1.00 97.12 158 ARG A O 1
ATOM 1249 N N . GLU A 1 159 ? 2.503 -2.883 -20.896 1.00 95.69 159 GLU A N 1
ATOM 1250 C CA . GLU A 1 159 ? 2.464 -4.024 -19.985 1.00 95.69 159 GLU A CA 1
ATOM 1251 C C . GLU A 1 159 ? 3.824 -4.751 -19.975 1.00 95.69 159 GLU A C 1
ATOM 1253 O O . GLU A 1 159 ? 4.430 -4.995 -21.018 1.00 95.69 159 GLU A O 1
ATOM 1258 N N . GLY A 1 160 ? 4.322 -5.066 -18.777 1.00 94.50 160 GLY A N 1
ATOM 1259 C CA . GLY A 1 160 ? 5.605 -5.746 -18.575 1.00 94.50 160 GLY A CA 1
ATOM 1260 C C . GLY A 1 160 ? 6.829 -4.837 -18.504 1.00 94.50 160 GLY A C 1
ATOM 1261 O O . GLY A 1 160 ? 7.846 -5.252 -17.950 1.00 94.50 160 GLY A O 1
ATOM 1262 N N . ASP A 1 161 ? 6.727 -3.589 -18.964 1.00 97.19 161 ASP A N 1
ATOM 1263 C CA . ASP A 1 161 ? 7.806 -2.604 -18.859 1.00 97.19 161 ASP A CA 1
ATOM 1264 C C . ASP A 1 161 ? 7.603 -1.685 -17.646 1.00 97.19 161 ASP A C 1
ATOM 1266 O O . ASP A 1 161 ? 7.302 -0.496 -17.754 1.00 97.19 161 ASP A O 1
ATOM 1270 N N . VAL A 1 162 ? 7.727 -2.276 -16.455 1.00 97.25 162 VAL A N 1
ATOM 1271 C CA . VAL A 1 162 ? 7.488 -1.599 -15.171 1.00 97.25 162 VAL A CA 1
ATOM 1272 C C . VAL A 1 162 ? 8.416 -0.402 -14.991 1.00 97.25 162 VAL A C 1
ATOM 1274 O O . VAL A 1 162 ? 7.959 0.649 -14.553 1.00 97.25 162 VAL A O 1
ATOM 1277 N N . TYR A 1 163 ? 9.697 -0.538 -15.349 1.00 97.12 163 TYR A N 1
ATOM 1278 C CA . TYR A 1 163 ? 10.668 0.554 -15.240 1.00 97.12 163 TYR A CA 1
ATOM 1279 C C . TYR A 1 163 ? 10.209 1.786 -16.025 1.00 97.12 163 TYR A C 1
ATOM 1281 O O . TYR A 1 163 ? 10.112 2.877 -15.470 1.00 97.12 163 TYR A O 1
ATOM 1289 N N . ARG A 1 164 ? 9.858 1.590 -17.302 1.00 95.88 164 ARG A N 1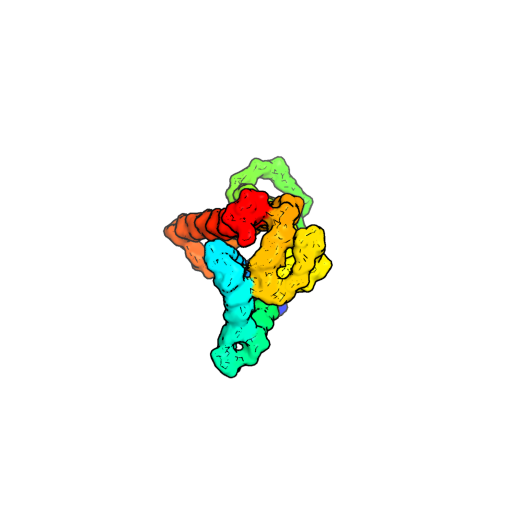
ATOM 1290 C CA . ARG A 1 164 ? 9.381 2.655 -18.185 1.00 95.88 164 ARG A CA 1
ATOM 1291 C C . ARG A 1 164 ? 8.112 3.318 -17.655 1.00 95.88 164 ARG A C 1
ATOM 1293 O O . ARG A 1 164 ? 8.040 4.542 -17.655 1.00 95.88 164 ARG A O 1
ATOM 1300 N N . ASN A 1 165 ? 7.133 2.530 -17.213 1.00 97.44 165 ASN A N 1
ATOM 1301 C CA . ASN A 1 165 ? 5.867 3.077 -16.721 1.00 97.44 165 ASN A CA 1
ATOM 1302 C C . ASN A 1 165 ? 6.087 3.922 -15.451 1.00 97.44 165 ASN A C 1
ATOM 1304 O O . ASN A 1 165 ? 5.562 5.025 -15.357 1.00 97.44 165 ASN A O 1
ATOM 1308 N N . LEU A 1 166 ? 6.935 3.471 -14.514 1.00 96.88 166 LEU A N 1
ATOM 1309 C CA . LEU A 1 166 ? 7.265 4.258 -13.315 1.00 96.88 166 LEU A CA 1
ATOM 1310 C C . LEU A 1 166 ? 7.953 5.587 -13.658 1.00 96.88 166 LEU A C 1
ATOM 1312 O O . LEU A 1 166 ? 7.667 6.598 -13.018 1.00 96.88 166 LEU A O 1
ATOM 1316 N N . LEU A 1 167 ? 8.842 5.599 -14.659 1.00 95.12 167 LEU A N 1
ATOM 1317 C CA . LEU A 1 167 ? 9.459 6.839 -15.136 1.00 95.12 167 LEU A CA 1
ATOM 1318 C C . LEU A 1 167 ? 8.420 7.802 -15.717 1.00 95.12 167 LEU A C 1
ATOM 1320 O O . LEU A 1 167 ? 8.421 8.978 -15.360 1.00 95.12 167 LEU A O 1
ATOM 1324 N N . GLY A 1 168 ? 7.515 7.296 -16.560 1.00 94.62 168 GLY A N 1
ATOM 1325 C CA . GLY A 1 168 ? 6.449 8.094 -17.168 1.00 94.62 168 GLY A CA 1
ATOM 1326 C C . GLY A 1 168 ? 5.558 8.799 -16.151 1.00 94.62 168 GLY A C 1
ATOM 1327 O O . GLY A 1 168 ? 5.265 9.985 -16.310 1.00 94.62 168 GLY A O 1
ATOM 1328 N N . ASP A 1 169 ? 5.191 8.093 -15.082 1.00 95.12 169 ASP A N 1
ATOM 1329 C CA . ASP A 1 169 ? 4.362 8.643 -14.009 1.00 95.12 169 ASP A CA 1
ATOM 1330 C C . ASP A 1 169 ? 5.123 9.654 -13.165 1.00 95.12 169 ASP A C 1
ATOM 1332 O O . ASP A 1 169 ? 4.685 10.789 -12.974 1.00 95.12 169 ASP A O 1
ATOM 1336 N N . PHE A 1 170 ? 6.279 9.258 -12.636 1.00 96.62 170 PHE A N 1
ATOM 1337 C CA . PHE A 1 170 ? 6.931 10.033 -11.585 1.00 96.62 170 PHE A CA 1
ATOM 1338 C C . PHE A 1 170 ? 7.786 11.193 -12.087 1.00 96.62 170 PHE A C 1
ATOM 1340 O O . PHE A 1 170 ? 8.238 12.002 -11.278 1.00 96.62 170 PHE A O 1
ATOM 1347 N N . GLN A 1 171 ? 7.922 11.356 -13.403 1.00 95.25 171 GLN A N 1
ATOM 1348 C CA . GLN A 1 171 ? 8.369 12.616 -14.000 1.00 95.25 171 GLN A CA 1
ATOM 1349 C C . GLN A 1 171 ? 7.282 13.706 -13.969 1.00 95.25 171 GLN A C 1
ATOM 1351 O O . GLN A 1 171 ? 7.589 14.893 -14.089 1.00 95.25 171 GLN A O 1
ATOM 1356 N N . LEU A 1 172 ? 6.013 13.345 -13.750 1.00 95.50 172 LEU A N 1
ATOM 1357 C CA . LEU A 1 172 ? 4.919 14.295 -13.571 1.00 95.50 172 LEU A CA 1
ATOM 1358 C C . LEU A 1 172 ? 4.745 14.605 -12.080 1.00 95.50 172 LEU A C 1
ATOM 1360 O O . LEU A 1 172 ? 4.241 13.796 -11.299 1.00 95.50 172 LEU A O 1
ATOM 1364 N N . TRP A 1 173 ? 5.138 15.818 -11.677 1.00 95.31 173 TRP A N 1
ATOM 1365 C CA . TRP A 1 173 ? 5.194 16.226 -10.265 1.00 95.31 173 TRP A CA 1
ATOM 1366 C C . TRP A 1 173 ? 3.875 16.016 -9.504 1.00 95.31 173 TRP A C 1
ATOM 1368 O O . TRP A 1 173 ? 3.891 15.652 -8.330 1.00 95.31 173 TRP A O 1
ATOM 1378 N N . TYR A 1 174 ? 2.726 16.214 -10.155 1.00 95.56 174 TYR A N 1
ATOM 1379 C CA . TYR A 1 174 ? 1.421 16.070 -9.510 1.00 95.56 174 TYR A CA 1
ATOM 1380 C C . TYR A 1 174 ? 1.081 14.602 -9.215 1.00 95.56 174 TYR A C 1
ATOM 1382 O O . TYR A 1 174 ? 0.492 14.315 -8.174 1.00 95.56 174 TYR A O 1
ATOM 1390 N N . ILE A 1 175 ? 1.514 13.666 -10.066 1.00 97.00 175 ILE A N 1
ATOM 1391 C CA . ILE A 1 175 ? 1.369 12.223 -9.828 1.00 97.00 175 ILE A CA 1
ATOM 1392 C C . ILE A 1 175 ? 2.295 11.799 -8.694 1.00 97.00 175 ILE A C 1
ATOM 1394 O O . ILE A 1 175 ? 1.847 11.169 -7.736 1.00 97.00 175 ILE A O 1
ATOM 1398 N N . ALA A 1 176 ? 3.557 12.238 -8.729 1.00 97.31 176 ALA A N 1
ATOM 1399 C CA . ALA A 1 176 ? 4.502 12.009 -7.639 1.00 97.31 176 ALA A CA 1
ATOM 1400 C C . ALA A 1 176 ? 3.933 12.475 -6.283 1.00 97.31 176 ALA A C 1
ATOM 1402 O O . ALA A 1 176 ? 3.982 11.728 -5.305 1.00 97.31 176 ALA A O 1
ATOM 1403 N N . VAL A 1 177 ? 3.313 13.660 -6.223 1.00 98.06 177 VAL A N 1
ATOM 1404 C CA . VAL A 1 177 ? 2.664 14.178 -5.004 1.00 98.06 177 VAL A CA 1
ATOM 1405 C C . VAL A 1 177 ? 1.516 13.281 -4.526 1.00 98.06 177 VAL A C 1
ATOM 1407 O O . VAL A 1 177 ? 1.429 13.020 -3.325 1.00 98.06 177 VAL A O 1
ATOM 1410 N N . ILE A 1 178 ? 0.662 12.769 -5.422 1.00 98.06 178 ILE A N 1
ATOM 1411 C CA . ILE A 1 178 ? -0.437 11.852 -5.059 1.00 98.06 178 ILE A CA 1
ATOM 1412 C C . ILE A 1 178 ? 0.115 10.575 -4.410 1.00 98.06 178 ILE A C 1
ATOM 1414 O O . ILE A 1 178 ? -0.358 10.162 -3.347 1.00 98.06 178 ILE A O 1
ATOM 1418 N N . TYR A 1 179 ? 1.148 9.978 -5.005 1.00 98.44 179 TYR A N 1
ATOM 1419 C CA . TYR A 1 179 ? 1.782 8.766 -4.485 1.00 98.44 179 TYR A CA 1
ATOM 1420 C C . TYR A 1 179 ? 2.528 9.007 -3.164 1.00 98.44 179 TYR A C 1
ATOM 1422 O O . TYR A 1 179 ? 2.446 8.184 -2.249 1.00 98.44 179 TYR A O 1
ATOM 1430 N N . ILE A 1 180 ? 3.189 10.158 -3.006 1.00 98.56 180 ILE A N 1
ATOM 1431 C CA . ILE A 1 180 ? 3.816 10.560 -1.737 1.00 98.56 180 ILE A CA 1
ATOM 1432 C C . ILE A 1 180 ? 2.754 10.740 -0.646 1.00 98.56 180 ILE A C 1
ATOM 1434 O O . ILE A 1 180 ? 2.912 10.223 0.462 1.00 98.56 180 ILE A O 1
ATOM 1438 N N . ALA A 1 181 ? 1.642 11.417 -0.948 1.00 98.44 181 ALA A N 1
ATOM 1439 C CA . ALA A 1 181 ? 0.534 11.581 -0.010 1.00 98.44 181 ALA A CA 1
ATOM 1440 C C . ALA A 1 181 ? -0.056 10.225 0.412 1.00 98.44 181 ALA A C 1
ATOM 1442 O O . ALA A 1 181 ? -0.342 10.013 1.594 1.00 98.44 181 ALA A O 1
ATOM 1443 N N . ALA A 1 182 ? -0.167 9.276 -0.521 1.00 98.50 182 ALA A N 1
ATOM 1444 C CA . ALA A 1 182 ? -0.590 7.912 -0.225 1.00 98.50 182 ALA A CA 1
ATOM 1445 C C . ALA A 1 182 ? 0.393 7.153 0.662 1.00 98.50 182 ALA A C 1
ATOM 1447 O O . ALA A 1 182 ? -0.037 6.502 1.614 1.00 98.50 182 ALA A O 1
ATOM 1448 N N . ALA A 1 183 ? 1.698 7.281 0.423 1.00 98.50 183 ALA A N 1
ATOM 1449 C CA . ALA A 1 183 ? 2.717 6.683 1.278 1.00 98.50 183 ALA A CA 1
ATOM 1450 C C . ALA A 1 183 ? 2.667 7.247 2.711 1.00 98.50 183 ALA A C 1
ATOM 1452 O O . ALA A 1 183 ? 2.761 6.488 3.676 1.00 98.50 183 ALA A O 1
ATOM 1453 N N . LEU A 1 184 ? 2.436 8.554 2.874 1.00 97.81 184 LEU A N 1
ATOM 1454 C CA . LEU A 1 184 ? 2.246 9.179 4.189 1.00 97.81 184 LEU A CA 1
ATOM 1455 C C . LEU A 1 184 ? 0.967 8.683 4.881 1.00 97.81 184 LEU A C 1
ATOM 1457 O O . LEU A 1 184 ? 0.993 8.337 6.065 1.00 97.81 184 LEU A O 1
ATOM 1461 N N . ALA A 1 185 ? -0.149 8.608 4.148 1.00 97.50 185 ALA A N 1
ATOM 1462 C CA . ALA A 1 185 ? -1.403 8.060 4.661 1.00 97.50 185 ALA A CA 1
ATOM 1463 C C . ALA A 1 185 ? -1.242 6.592 5.090 1.00 97.50 185 ALA A C 1
ATOM 1465 O O . ALA A 1 185 ? -1.738 6.208 6.152 1.00 97.50 185 ALA A O 1
ATOM 1466 N N . LEU A 1 186 ? -0.502 5.798 4.308 1.00 97.94 186 LEU A N 1
ATOM 1467 C CA . LEU A 1 186 ? -0.149 4.414 4.612 1.00 97.94 186 LEU A CA 1
ATOM 1468 C C . LEU A 1 186 ? 0.687 4.320 5.887 1.00 97.94 186 LEU A C 1
ATOM 1470 O O . LEU A 1 186 ? 0.355 3.518 6.755 1.00 97.94 186 LEU A O 1
ATOM 1474 N N . GLY A 1 187 ? 1.707 5.164 6.050 1.00 96.94 187 GLY A N 1
ATOM 1475 C CA . GLY A 1 187 ? 2.496 5.239 7.279 1.00 96.94 187 GLY A CA 1
ATOM 1476 C C . GLY A 1 187 ? 1.627 5.483 8.508 1.00 96.94 187 GLY A C 1
ATOM 1477 O O . GLY A 1 187 ? 1.619 4.689 9.450 1.00 96.94 187 GLY A O 1
ATOM 1478 N N . LEU A 1 188 ? 0.803 6.534 8.473 1.00 94.94 188 LEU A N 1
ATOM 1479 C CA . LEU A 1 188 ? -0.122 6.838 9.569 1.00 94.94 188 LEU A CA 1
ATOM 1480 C C . LEU A 1 188 ? -1.065 5.663 9.859 1.00 94.94 188 LEU A C 1
ATOM 1482 O O . LEU A 1 188 ? -1.268 5.316 11.022 1.00 94.94 188 LEU A O 1
ATOM 1486 N N . HIS A 1 189 ? -1.613 5.031 8.820 1.00 96.19 189 HIS A N 1
ATOM 1487 C CA . HIS A 1 189 ? -2.490 3.872 8.952 1.00 96.19 189 HIS A CA 1
ATOM 1488 C C . HIS A 1 189 ? -1.769 2.681 9.606 1.00 96.19 189 HIS A C 1
ATOM 1490 O O . HIS A 1 189 ? -2.274 2.104 10.570 1.00 96.19 189 HIS A O 1
ATOM 1496 N N . LEU A 1 190 ? -0.559 2.348 9.149 1.00 95.88 190 LEU A N 1
ATOM 1497 C CA . LEU A 1 190 ? 0.233 1.217 9.635 1.00 95.88 190 LEU A CA 1
ATOM 1498 C C . LEU A 1 190 ? 0.737 1.401 11.064 1.00 95.88 190 LEU A C 1
ATOM 1500 O O . LEU A 1 190 ? 0.721 0.440 11.836 1.00 95.88 190 LEU A O 1
ATOM 1504 N N . TYR A 1 191 ? 1.123 2.621 11.443 1.00 94.38 191 TYR A N 1
ATOM 1505 C CA . TYR A 1 191 ? 1.575 2.918 12.801 1.00 94.38 191 TYR A CA 1
ATOM 1506 C C . TYR A 1 191 ? 0.527 2.521 13.857 1.00 94.38 191 TYR A C 1
ATOM 1508 O O . TYR A 1 191 ? 0.880 1.993 14.913 1.00 94.38 191 TYR A O 1
ATOM 1516 N N . HIS A 1 192 ? -0.767 2.693 13.558 1.00 91.62 192 HIS A N 1
ATOM 1517 C CA . 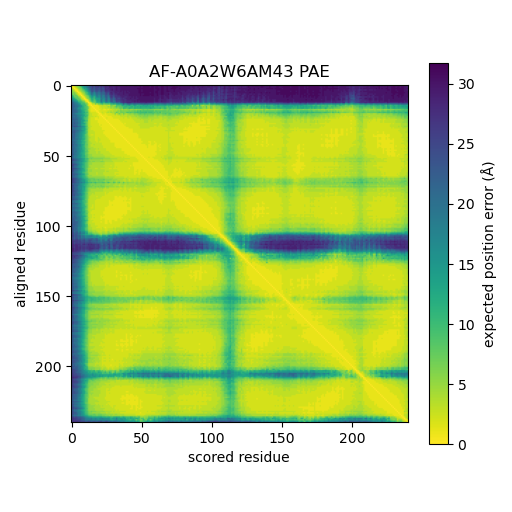HIS A 1 192 ? -1.853 2.194 14.417 1.00 91.62 192 HIS A CA 1
ATOM 1518 C C . HIS A 1 192 ? -2.213 0.751 14.142 1.00 91.62 192 HIS A C 1
ATOM 1520 O O . HIS A 1 192 ? -2.422 -0.009 15.089 1.00 91.62 192 HIS A O 1
ATOM 1526 N N . ALA A 1 193 ? -2.305 0.373 12.867 1.00 92.69 193 ALA A N 1
ATOM 1527 C CA . ALA A 1 193 ? -2.792 -0.938 12.468 1.00 92.69 193 ALA A CA 1
ATOM 1528 C C . ALA A 1 193 ? -1.917 -2.063 13.025 1.00 92.69 193 ALA A C 1
ATOM 1530 O O . ALA A 1 193 ? -2.456 -3.003 13.600 1.00 92.69 193 ALA A O 1
ATOM 1531 N N . VAL A 1 194 ? -0.587 -1.952 12.940 1.00 92.38 194 VAL A N 1
ATOM 1532 C CA . VAL A 1 194 ? 0.339 -2.999 13.409 1.00 92.38 194 VAL A CA 1
ATOM 1533 C C . VAL A 1 194 ? 0.202 -3.218 14.916 1.00 92.38 194 VAL A C 1
ATOM 1535 O O . VAL A 1 194 ? 0.103 -4.355 15.380 1.00 92.38 194 VAL A O 1
ATOM 1538 N N . TRP A 1 195 ? 0.124 -2.131 15.688 1.00 89.88 195 TRP A N 1
ATOM 1539 C CA . TRP A 1 195 ? -0.095 -2.209 17.131 1.00 89.88 195 TRP A CA 1
ATOM 1540 C C . TRP A 1 195 ? -1.477 -2.791 17.472 1.00 89.88 195 TRP A C 1
ATOM 1542 O O . TRP A 1 195 ? -1.579 -3.728 18.262 1.00 89.88 195 TRP A O 1
ATOM 1552 N N . SER A 1 196 ? -2.545 -2.280 16.853 1.00 89.75 196 SER A N 1
ATOM 1553 C CA . SER A 1 196 ? -3.922 -2.720 17.114 1.00 89.75 196 SER A CA 1
ATOM 1554 C C . SER A 1 196 ? -4.166 -4.182 16.715 1.00 89.75 196 SER A C 1
ATOM 1556 O O . SER A 1 196 ? -4.866 -4.920 17.417 1.00 89.75 196 SER A O 1
ATOM 1558 N N . MET A 1 197 ? -3.548 -4.623 15.620 1.00 93.06 197 MET A N 1
ATOM 1559 C CA . MET A 1 197 ? -3.548 -6.009 15.162 1.00 93.06 197 MET A CA 1
ATOM 1560 C C . MET A 1 197 ? -2.883 -6.923 16.193 1.00 93.06 197 MET A C 1
ATOM 1562 O O . MET A 1 197 ? -3.487 -7.916 16.593 1.00 93.06 197 MET A O 1
ATOM 1566 N N . ALA A 1 198 ? -1.690 -6.565 16.681 1.00 90.12 198 ALA A N 1
ATOM 1567 C CA . ALA A 1 198 ? -0.981 -7.354 17.688 1.00 90.12 198 ALA A CA 1
ATOM 1568 C C . ALA A 1 198 ? -1.797 -7.517 18.980 1.00 90.12 198 ALA A C 1
ATOM 1570 O O . ALA A 1 198 ? -1.832 -8.604 19.557 1.00 90.12 198 ALA A O 1
ATOM 1571 N N . GLN A 1 199 ? -2.504 -6.465 19.404 1.00 90.56 199 GLN A N 1
ATOM 1572 C CA . GLN A 1 199 ? -3.417 -6.536 20.547 1.00 90.56 199 GLN A CA 1
ATOM 1573 C C . GLN A 1 199 ? -4.593 -7.483 20.289 1.00 90.56 199 GLN A C 1
ATOM 1575 O O . GLN A 1 199 ? -4.941 -8.294 21.143 1.00 90.56 199 GLN A O 1
ATOM 1580 N N . THR A 1 200 ? -5.200 -7.399 19.104 1.00 90.56 200 THR A N 1
ATOM 1581 C CA . THR A 1 200 ? -6.378 -8.202 18.747 1.00 90.56 200 THR A CA 1
ATOM 1582 C C . THR A 1 200 ? -6.049 -9.688 18.611 1.00 90.56 200 THR A C 1
ATOM 1584 O O . THR A 1 200 ? -6.869 -10.530 18.967 1.00 90.56 200 THR A O 1
ATOM 1587 N N . LEU A 1 201 ? -4.845 -10.013 18.137 1.00 89.06 201 LEU A N 1
ATOM 1588 C CA . LEU A 1 201 ? -4.358 -11.386 17.998 1.00 89.06 201 LEU A CA 1
ATOM 1589 C C . LEU A 1 201 ? -3.761 -11.957 19.298 1.00 89.06 201 LEU A C 1
ATOM 1591 O O . LEU A 1 201 ? -3.263 -13.077 19.293 1.00 89.06 201 LEU A O 1
ATOM 1595 N N . GLY A 1 202 ? -3.788 -11.207 20.406 1.00 88.06 202 GLY A N 1
ATOM 1596 C CA . GLY A 1 202 ? -3.266 -11.673 21.696 1.00 88.06 202 GLY A CA 1
ATOM 1597 C C . GLY A 1 202 ? -1.737 -11.761 21.766 1.00 88.06 202 GLY A C 1
ATOM 1598 O O . GLY A 1 202 ? -1.195 -12.475 22.604 1.00 88.06 202 GLY A O 1
ATOM 1599 N N . LEU A 1 203 ? -1.023 -11.033 20.902 1.00 85.69 203 LEU A N 1
ATOM 1600 C CA . LEU A 1 203 ? 0.446 -11.031 20.844 1.00 85.69 203 LEU A CA 1
ATOM 1601 C C . LEU A 1 203 ? 1.078 -10.038 21.842 1.00 85.69 203 LEU A C 1
ATOM 1603 O O . LEU A 1 203 ? 2.304 -9.993 22.007 1.00 85.69 203 LEU A O 1
ATOM 1607 N N . THR A 1 204 ? 0.258 -9.216 22.506 1.00 82.62 204 THR A N 1
ATOM 1608 C CA . THR A 1 204 ? 0.705 -8.183 23.450 1.00 82.62 204 THR A CA 1
ATOM 1609 C C . THR A 1 204 ? 0.484 -8.586 24.909 1.00 82.62 204 THR A C 1
ATOM 1611 O O . THR A 1 204 ? -0.650 -8.756 25.345 1.00 82.62 204 THR A O 1
ATOM 1614 N N . TYR A 1 205 ? 1.573 -8.608 25.675 1.00 81.81 205 TYR A N 1
ATOM 1615 C CA . TYR A 1 205 ? 1.648 -8.710 27.137 1.00 81.81 205 TYR A CA 1
ATOM 1616 C C . TYR A 1 205 ? 2.490 -7.526 27.659 1.00 81.81 205 TYR A C 1
ATOM 1618 O O . TYR A 1 205 ? 3.126 -6.851 26.839 1.00 81.81 205 TYR A O 1
ATOM 1626 N N . PRO A 1 206 ? 2.548 -7.222 28.971 1.00 74.56 206 PRO A N 1
ATOM 1627 C CA . PRO A 1 206 ? 3.256 -6.037 29.479 1.00 74.56 206 PRO A CA 1
ATOM 1628 C C . PRO A 1 206 ? 4.694 -5.875 28.946 1.00 74.56 206 PRO A C 1
ATOM 1630 O O . PRO A 1 206 ? 5.097 -4.769 28.582 1.00 74.56 206 PRO A O 1
ATOM 1633 N N . HIS A 1 207 ? 5.431 -6.980 28.782 1.00 69.31 207 HIS A N 1
ATOM 1634 C CA . HIS A 1 207 ? 6.786 -6.975 28.219 1.00 69.31 207 HIS A CA 1
ATOM 1635 C C . HIS A 1 207 ? 6.825 -6.884 26.680 1.00 69.31 207 HIS A C 1
ATOM 1637 O O . HIS A 1 207 ? 7.593 -6.085 26.140 1.00 69.31 207 HIS A O 1
ATOM 1643 N N . SER A 1 208 ? 5.979 -7.624 25.948 1.00 80.31 208 SER A N 1
ATOM 1644 C CA . SER A 1 208 ? 5.973 -7.588 24.470 1.00 80.31 208 SER A CA 1
ATOM 1645 C C . SER A 1 208 ? 5.333 -6.315 23.899 1.00 80.31 208 SER A C 1
ATOM 1647 O O . SER A 1 208 ? 5.585 -5.943 22.754 1.00 80.31 208 SER A O 1
ATOM 1649 N N . SER A 1 209 ? 4.566 -5.579 24.710 1.00 81.94 209 SER A N 1
ATOM 1650 C CA . SER A 1 209 ? 3.895 -4.337 24.312 1.00 81.94 209 SER A CA 1
ATOM 1651 C C . SER A 1 209 ? 4.863 -3.257 23.816 1.00 81.94 209 SER A C 1
ATOM 1653 O O . SER A 1 209 ? 4.550 -2.513 22.887 1.00 81.94 209 SER A O 1
ATOM 1655 N N . ARG A 1 210 ? 6.070 -3.173 24.394 1.00 85.94 210 ARG A N 1
ATOM 1656 C CA . ARG A 1 210 ? 7.104 -2.228 23.935 1.00 85.94 210 ARG A CA 1
ATOM 1657 C C . ARG A 1 210 ? 7.694 -2.645 22.588 1.00 85.94 210 ARG A C 1
ATOM 1659 O O . ARG A 1 210 ? 7.919 -1.785 21.740 1.00 85.94 210 ARG A O 1
ATOM 1666 N N . ALA A 1 211 ? 7.913 -3.944 22.383 1.00 89.31 211 ALA A N 1
ATOM 1667 C CA . ALA A 1 211 ? 8.447 -4.480 21.133 1.00 89.31 211 ALA A CA 1
ATOM 1668 C C . ALA A 1 211 ? 7.487 -4.219 19.964 1.00 89.31 211 ALA A C 1
ATOM 1670 O O . ALA A 1 211 ? 7.903 -3.680 18.946 1.00 89.31 211 ALA A O 1
ATOM 1671 N N . TRP A 1 212 ? 6.190 -4.479 20.143 1.00 89.75 212 TRP A N 1
ATOM 1672 C CA . TRP A 1 212 ? 5.184 -4.231 19.104 1.00 89.75 212 TRP A CA 1
ATOM 1673 C C . TRP A 1 212 ? 5.002 -2.752 18.761 1.00 89.75 212 TRP A C 1
ATOM 1675 O O . TRP A 1 212 ? 4.788 -2.419 17.599 1.00 89.75 212 TRP A O 1
ATOM 1685 N N . ARG A 1 213 ? 5.143 -1.843 19.734 1.00 89.38 213 ARG A N 1
ATOM 1686 C CA . ARG A 1 213 ? 5.155 -0.395 19.460 1.00 89.38 213 ARG A CA 1
ATOM 1687 C C . ARG A 1 213 ? 6.372 0.023 18.637 1.00 89.38 213 ARG A C 1
ATOM 1689 O O . ARG A 1 213 ? 6.231 0.806 17.703 1.00 89.38 213 ARG A O 1
ATOM 1696 N N . LYS A 1 214 ? 7.553 -0.523 18.951 1.00 92.75 214 LYS A N 1
ATOM 1697 C CA . LYS A 1 214 ? 8.769 -0.306 18.151 1.00 92.75 214 LYS A CA 1
ATOM 1698 C C . LYS A 1 214 ? 8.630 -0.896 16.748 1.00 92.75 214 LYS A C 1
ATOM 1700 O O . LYS A 1 214 ? 9.004 -0.232 15.792 1.00 92.75 214 LYS A O 1
ATOM 1705 N N . ALA A 1 215 ? 8.054 -2.091 16.619 1.00 92.88 215 ALA A N 1
ATOM 1706 C CA . ALA A 1 215 ? 7.785 -2.717 15.328 1.00 92.88 215 ALA A CA 1
ATOM 1707 C C . ALA A 1 215 ? 6.818 -1.870 14.489 1.00 92.88 215 ALA A C 1
ATOM 1709 O O . ALA A 1 215 ? 7.107 -1.591 13.331 1.00 92.88 215 ALA A O 1
ATOM 1710 N N . ALA A 1 216 ? 5.718 -1.394 15.079 1.00 94.06 216 ALA A N 1
ATOM 1711 C CA . ALA A 1 216 ? 4.771 -0.511 14.402 1.00 94.06 216 ALA A CA 1
ATOM 1712 C C . ALA A 1 216 ? 5.443 0.773 13.891 1.00 94.06 216 ALA A C 1
ATOM 1714 O O . ALA A 1 216 ? 5.222 1.160 12.746 1.00 94.06 216 ALA A O 1
ATOM 1715 N N . LEU A 1 217 ? 6.308 1.397 14.702 1.00 95.25 217 LEU A N 1
ATOM 1716 C CA . LEU A 1 217 ? 7.098 2.555 14.280 1.00 95.25 217 LEU A CA 1
ATOM 1717 C C . LEU A 1 217 ? 8.061 2.207 13.141 1.00 95.25 217 LEU A C 1
ATOM 1719 O O . LEU A 1 217 ? 8.057 2.878 12.113 1.00 95.25 217 LEU A O 1
ATOM 1723 N N . PHE A 1 218 ? 8.864 1.158 13.316 1.00 97.06 218 PHE A N 1
ATOM 1724 C CA . PHE A 1 218 ? 9.861 0.728 12.341 1.00 97.06 218 PHE A CA 1
ATOM 1725 C C . PHE A 1 218 ? 9.225 0.435 10.982 1.00 97.06 218 PHE A C 1
ATOM 1727 O O . PHE A 1 218 ? 9.624 1.029 9.986 1.00 97.06 218 PHE A O 1
ATOM 1734 N N . PHE A 1 219 ? 8.206 -0.427 10.939 1.00 96.56 219 PHE A N 1
ATOM 1735 C CA . PHE A 1 219 ? 7.563 -0.803 9.683 1.00 96.56 219 PHE A CA 1
ATOM 1736 C C . PHE A 1 219 ? 6.807 0.363 9.050 1.00 96.56 219 PHE A C 1
ATOM 1738 O O . PHE A 1 219 ? 6.877 0.531 7.837 1.00 96.56 219 PHE A O 1
ATOM 1745 N N . SER A 1 220 ? 6.139 1.201 9.850 1.00 96.44 220 SER A N 1
ATOM 1746 C CA . SER A 1 220 ? 5.517 2.427 9.347 1.00 96.44 220 SER A CA 1
ATOM 1747 C C . SER A 1 220 ? 6.542 3.321 8.653 1.00 96.44 220 SER A C 1
ATOM 1749 O O . SER A 1 220 ? 6.301 3.762 7.533 1.00 96.44 220 SER A O 1
ATOM 1751 N N . LEU A 1 221 ? 7.684 3.592 9.292 1.00 98.00 221 LEU A N 1
ATOM 1752 C CA . LEU A 1 221 ? 8.721 4.454 8.725 1.00 98.00 221 LEU A CA 1
ATOM 1753 C C . LEU A 1 221 ? 9.387 3.815 7.508 1.00 98.00 221 LEU A C 1
ATOM 1755 O O . LEU A 1 221 ? 9.481 4.464 6.474 1.00 98.00 221 LEU A O 1
ATOM 1759 N N . ALA A 1 222 ? 9.796 2.550 7.602 1.00 98.25 222 ALA A N 1
ATOM 1760 C CA . ALA A 1 222 ? 10.467 1.844 6.516 1.00 98.25 222 ALA A CA 1
ATOM 1761 C C . ALA A 1 222 ? 9.600 1.792 5.250 1.00 98.25 222 ALA A C 1
ATOM 1763 O O . ALA A 1 222 ? 10.076 2.116 4.163 1.00 98.25 222 ALA A O 1
ATOM 1764 N N . LEU A 1 223 ? 8.313 1.451 5.394 1.00 98.50 223 LEU A N 1
ATOM 1765 C CA . LEU A 1 223 ? 7.389 1.381 4.264 1.00 98.50 223 LEU A CA 1
ATOM 1766 C C . LEU A 1 223 ? 7.074 2.765 3.693 1.00 98.50 223 LEU A C 1
ATOM 1768 O O . LEU A 1 223 ? 6.997 2.912 2.477 1.00 98.50 223 LEU A O 1
ATOM 1772 N N . THR A 1 224 ? 6.931 3.782 4.545 1.00 98.56 224 THR A N 1
ATOM 1773 C CA . THR A 1 224 ? 6.687 5.161 4.094 1.00 98.56 224 THR A CA 1
ATOM 1774 C C . THR A 1 224 ? 7.887 5.706 3.331 1.00 98.56 224 THR A C 1
ATOM 1776 O O . THR A 1 224 ? 7.740 6.157 2.201 1.00 98.56 224 THR A O 1
ATOM 1779 N N . ILE A 1 225 ? 9.081 5.626 3.925 1.00 98.56 225 ILE A N 1
ATOM 1780 C CA . ILE A 1 225 ? 10.314 6.147 3.333 1.00 98.56 225 ILE A CA 1
ATOM 1781 C C . ILE A 1 225 ? 10.600 5.420 2.024 1.00 98.56 225 ILE A C 1
ATOM 1783 O O . ILE A 1 225 ? 10.752 6.082 1.007 1.00 98.56 225 ILE A O 1
ATOM 1787 N N . GLY A 1 226 ? 10.583 4.083 2.014 1.00 98.25 226 GLY A N 1
ATOM 1788 C CA . GLY A 1 226 ? 10.879 3.323 0.801 1.00 98.25 226 GLY A CA 1
ATOM 1789 C C . GLY A 1 226 ? 9.916 3.619 -0.352 1.00 98.25 226 GLY A C 1
ATOM 1790 O O . GLY A 1 226 ? 10.363 3.741 -1.490 1.00 98.25 226 GLY A O 1
ATOM 1791 N N . ASN A 1 227 ? 8.617 3.797 -0.073 1.00 98.38 227 ASN A N 1
ATOM 1792 C CA . ASN A 1 227 ? 7.656 4.181 -1.111 1.00 98.38 227 ASN A CA 1
ATOM 1793 C C . ASN A 1 227 ? 7.823 5.636 -1.568 1.00 98.38 227 ASN A C 1
ATOM 1795 O O . ASN A 1 227 ? 7.623 5.899 -2.744 1.00 98.38 227 ASN A O 1
ATOM 1799 N N . ILE A 1 228 ? 8.200 6.569 -0.684 1.00 98.56 228 ILE A N 1
ATOM 1800 C CA . ILE A 1 228 ? 8.459 7.975 -1.048 1.00 98.56 228 ILE A CA 1
ATOM 1801 C C . ILE A 1 228 ? 9.748 8.118 -1.858 1.00 98.56 228 ILE A C 1
ATOM 1803 O O . ILE A 1 228 ? 9.812 8.957 -2.753 1.00 98.56 228 ILE A O 1
ATOM 1807 N N . THR A 1 229 ? 10.775 7.314 -1.574 1.00 98.06 229 THR A N 1
ATOM 1808 C CA . THR A 1 229 ? 12.049 7.408 -2.293 1.00 98.06 229 THR A CA 1
ATOM 1809 C C . THR A 1 229 ? 11.857 7.196 -3.793 1.00 98.06 229 THR A C 1
ATOM 1811 O O . THR A 1 229 ? 12.461 7.928 -4.562 1.00 98.06 229 THR A O 1
ATOM 1814 N N . ILE A 1 230 ? 10.986 6.270 -4.213 1.00 97.31 230 ILE A N 1
ATOM 1815 C CA . ILE A 1 230 ? 10.728 5.944 -5.627 1.00 97.31 230 ILE A CA 1
ATOM 1816 C C . ILE A 1 230 ? 10.318 7.172 -6.470 1.00 97.31 230 ILE A C 1
ATOM 1818 O O . ILE A 1 230 ? 11.055 7.510 -7.397 1.00 97.31 230 ILE A O 1
ATOM 1822 N N . PRO A 1 231 ? 9.203 7.874 -6.183 1.00 97.25 231 PRO A N 1
ATOM 1823 C CA . PRO A 1 231 ? 8.820 9.050 -6.951 1.00 97.25 231 PRO A CA 1
ATOM 1824 C C . PRO A 1 231 ? 9.836 10.185 -6.810 1.00 97.25 231 PRO A C 1
ATOM 1826 O O . PRO A 1 231 ? 10.081 10.893 -7.778 1.00 97.25 231 PRO A O 1
ATOM 1829 N N . VAL A 1 232 ? 10.467 10.348 -5.640 1.00 97.00 232 VAL A N 1
ATOM 1830 C CA . VAL A 1 232 ? 11.448 11.423 -5.419 1.00 97.00 232 VAL A CA 1
ATOM 1831 C C . VAL A 1 232 ? 12.676 11.260 -6.311 1.00 97.00 232 VAL A C 1
ATOM 1833 O O . VAL A 1 232 ? 13.064 12.229 -6.952 1.00 97.00 232 VAL A O 1
ATOM 1836 N N . VAL A 1 233 ? 13.276 10.068 -6.391 1.00 95.56 233 VAL A N 1
ATOM 1837 C CA . VAL A 1 233 ? 14.501 9.871 -7.193 1.00 95.56 233 VAL A CA 1
ATOM 1838 C C . VAL A 1 233 ? 14.257 9.994 -8.694 1.00 95.56 233 VAL A C 1
ATOM 1840 O O . VAL A 1 233 ? 15.157 10.403 -9.425 1.00 95.56 233 VAL A O 1
ATOM 1843 N N . ILE A 1 234 ? 13.052 9.649 -9.154 1.00 94.88 234 ILE A N 1
ATOM 1844 C CA . ILE A 1 234 ? 12.664 9.813 -10.557 1.00 94.88 234 ILE A CA 1
ATOM 1845 C C . ILE A 1 234 ? 12.419 11.295 -10.845 1.00 94.88 234 ILE A C 1
ATOM 1847 O O . ILE A 1 234 ? 12.954 11.829 -11.814 1.00 94.88 234 ILE A O 1
ATOM 1851 N N . LEU A 1 235 ? 11.683 11.986 -9.969 1.00 92.81 235 LEU A N 1
ATOM 1852 C CA . LEU A 1 235 ? 11.379 13.406 -10.128 1.00 92.81 235 LEU A CA 1
ATOM 1853 C C . LEU A 1 235 ? 12.642 14.283 -10.108 1.00 92.81 235 LEU A C 1
ATOM 1855 O O . LEU A 1 235 ? 12.703 15.286 -10.813 1.00 92.81 235 LEU A O 1
ATOM 1859 N N . THR A 1 236 ? 13.662 13.912 -9.327 1.00 91.62 236 THR A N 1
ATOM 1860 C CA . THR A 1 236 ? 14.950 14.626 -9.277 1.00 91.62 236 THR A CA 1
ATOM 1861 C C . THR A 1 236 ? 15.930 14.216 -10.379 1.00 91.62 236 THR A C 1
ATOM 1863 O O . THR A 1 236 ? 17.021 14.779 -10.450 1.00 91.62 236 THR A O 1
ATOM 1866 N N . GLY A 1 237 ? 15.578 13.249 -11.234 1.00 85.19 237 GLY A N 1
ATOM 1867 C CA . GLY A 1 237 ? 16.429 12.771 -12.328 1.00 85.19 237 GLY A CA 1
ATOM 1868 C C . GLY A 1 237 ? 17.622 11.912 -11.890 1.00 85.19 237 GLY A C 1
ATOM 1869 O O . GLY A 1 237 ? 18.521 11.655 -12.689 1.00 85.19 237 GLY A O 1
ATOM 1870 N N . MET A 1 238 ? 17.646 11.444 -10.636 1.00 78.06 238 MET A N 1
ATOM 1871 C CA . MET A 1 238 ? 18.688 10.534 -10.136 1.00 78.06 238 MET A CA 1
ATOM 1872 C C . MET A 1 238 ? 18.591 9.133 -10.760 1.00 78.06 238 MET A C 1
ATOM 1874 O O . MET A 1 238 ? 19.570 8.389 -10.753 1.00 78.06 238 MET A O 1
ATOM 1878 N N . VAL A 1 239 ? 17.421 8.782 -11.297 1.00 77.25 239 VAL A N 1
ATOM 1879 C CA . VAL A 1 239 ? 17.149 7.565 -12.070 1.00 77.25 239 VAL A CA 1
ATOM 1880 C C . VAL A 1 239 ? 16.489 7.981 -13.390 1.00 77.25 239 VAL A C 1
ATOM 1882 O O . VAL A 1 239 ? 15.586 8.817 -13.370 1.00 77.25 239 VAL A O 1
ATOM 1885 N N . HIS A 1 240 ? 16.945 7.423 -14.516 1.00 68.88 240 HIS A N 1
ATOM 1886 C CA . HIS A 1 240 ? 16.435 7.679 -15.872 1.00 68.88 240 HIS A CA 1
ATOM 1887 C C . HIS A 1 240 ? 16.464 6.419 -16.744 1.00 68.88 240 HIS A C 1
ATOM 1889 O O . HIS A 1 240 ? 17.149 5.438 -16.364 1.00 68.88 240 HIS A O 1
#

Radius of gyration: 22.03 Å; Cα contacts (8 Å, |Δi|>4): 223; chains: 1; bounding box: 64×44×67 Å

Solvent-accessible surface area (backbone atoms only — not comparable to full-atom values): 12977 Å² total; per-residue (Å²): 138,83,82,78,79,76,77,78,76,72,76,68,91,42,72,68,52,41,57,70,36,73,66,40,30,48,45,49,29,31,56,24,45,51,54,53,50,53,47,53,54,53,49,49,58,53,56,56,24,54,83,67,36,58,69,45,27,25,46,48,56,51,47,51,27,53,40,56,57,86,88,35,56,83,31,45,51,44,48,53,52,49,51,52,48,53,51,27,51,52,49,25,52,50,31,48,53,54,48,53,52,48,58,51,69,76,47,86,66,77,77,91,65,92,70,84,82,78,77,50,72,42,66,73,39,37,68,57,28,50,51,51,46,54,54,45,52,56,48,48,40,35,24,79,72,66,37,77,62,42,59,62,84,74,39,69,68,49,91,71,42,53,49,62,43,53,49,31,44,15,62,37,65,71,53,27,50,53,53,38,52,45,24,51,32,47,20,42,38,35,40,42,47,49,36,53,28,36,54,67,72,66,66,51,48,90,76,45,44,59,55,42,50,52,47,13,49,50,53,17,48,52,54,21,51,59,55,36,47,56,34,50,38,34,55,72,60,79,49,132

Foldseek 3Di:
DDDPDPPPPPPPPDPVVLLVDLLSLLLLLLVLLVLVLVVLVVVLVLLLLLVVPQCRNLVSVQCCQCPPPPVDHGNPVVVVSVVSNVVSLVSNVVSVVVSVVVVVVVPPDDDPDDDCPPDDPLNVCLVVLSVLLVVVVVVCCCAQVVQVPQDPPQHRDDPSRNSVSLLSQLLPPVSLVSQLVNLLSQLSNQLVSQLSSCVSVVVDDPVCSVVSNVVSNVSSCVSSVSSNVSSVCSNVVVRD